Protein AF-A0A7Y6UF88-F1 (afdb_monomer_lite)

Sequence (311 aa):
MRPALVGALVLVAAVWACTTERVSDHFQCSDQSQCDSGRVCRDGYCVIGTGDTPDGRLADARECPSTCDSCDLPSNTCTITGDGGAVTCPTGWNCDINCPTQGSCESISCIAAQSCDVTCGAGACGDITCNGKPCDVECSGANACGDIDCTTGNCTAMCSGANACGDLSCTSGDCTQTCGGGTGACGDLSCTTGDCNRTCTGTSACPQPMTCGSGRCTESCTNQGACGPVSCGTGRCDVTCMGGLIGASACGAVTCTNSCRCDVACGGLNDPCPTTMMCKDPPSAVYCSDTGSAGGRCDSTVNNQCQQNCP

Foldseek 3Di:
DDDDDDDDDDDDPPPPPPPPPPPPCQFFDPAQVSEDPQFHHDPRGTHRPDDPPVPVPDPPPDDQPPLAPDADPVQQEGEHEFCQEAREDDAAHEYEYEQADARSHEEYHCQRYQEYEEEFAANREEEYEHEAHEYEYEFHEHCRYHEYHYAEEEYEYEFAYACRYAEYEYAEEEYEYEFYNYACRYEEYEYAYYEYAYEFDDANRAQYEYYYHAEEYHYHFEAFCRHHEYHHHAEAYHAEWEHYDQPGTSYEAYEAQRYQAHKYFAADQRHDDHPHYAAHDDPDGDPLDPPQGHGRISGCVVPVSRHDDRD

Radius of gyration: 33.64 Å; chains: 1; bounding box: 132×41×83 Å

pLDDT: mean 78.85, std 19.74, range [31.11, 98.0]

Secondary structure (DSSP, 8-state):
-------------------PPP--GGGB-SSGGGSPTTEEEETTEEEE--TT-TT---TT--PPPTT-SEEETTTTEEEEE--SEEEEPPTT-EEEEEE-STTSEEEEE-TT-SEEEEEE-TT-B--EE--SS-EEEEE-STT----EEEEES-EEEEE-STT----EEEEES-EEEEE-SSTT----EEEEES-EEEEEESTTSB-S-EEE-SS-EEEEEESTT-B--EE--SSEEEEEEE---TT--SS--EEETT-SEEEEEEESTT-PPPS-EEEPPSSS---S-S---TT-EE-TTT-GGG-----

Structure (mmCIF, N/CA/C/O backbone):
data_AF-A0A7Y6UF88-F1
#
_entry.id   AF-A0A7Y6UF88-F1
#
loop_
_atom_site.group_PDB
_atom_site.id
_atom_site.type_symbol
_atom_site.label_atom_id
_atom_site.label_alt_id
_atom_site.label_comp_id
_atom_site.label_asym_id
_atom_site.label_entity_id
_atom_site.label_seq_id
_atom_site.pdbx_PDB_ins_code
_atom_site.Cartn_x
_atom_site.Cartn_y
_atom_site.Cartn_z
_atom_site.occupancy
_atom_site.B_iso_or_equiv
_atom_site.auth_seq_id
_atom_site.auth_comp_id
_atom_site.auth_asym_id
_atom_site.auth_atom_id
_atom_site.pdbx_PDB_model_num
ATOM 1 N N . MET A 1 1 ? -105.958 -15.785 4.538 1.00 42.69 1 MET A N 1
ATOM 2 C CA . MET A 1 1 ? -104.814 -16.648 4.172 1.00 42.69 1 MET A CA 1
ATOM 3 C C . MET A 1 1 ? -103.639 -16.247 5.055 1.00 42.69 1 MET A C 1
ATOM 5 O O . MET A 1 1 ? -103.398 -15.056 5.192 1.00 42.69 1 MET A O 1
ATOM 9 N N . ARG A 1 2 ? -103.027 -17.217 5.753 1.00 34.38 2 ARG A N 1
ATOM 10 C CA . ARG A 1 2 ? -101.794 -17.061 6.558 1.00 34.38 2 ARG A CA 1
ATOM 11 C C . ARG A 1 2 ? -100.554 -16.957 5.604 1.00 34.38 2 ARG A C 1
ATOM 13 O O . ARG A 1 2 ? -100.778 -16.920 4.399 1.00 34.38 2 ARG A O 1
ATOM 20 N N . PRO A 1 3 ? -99.288 -16.930 6.075 1.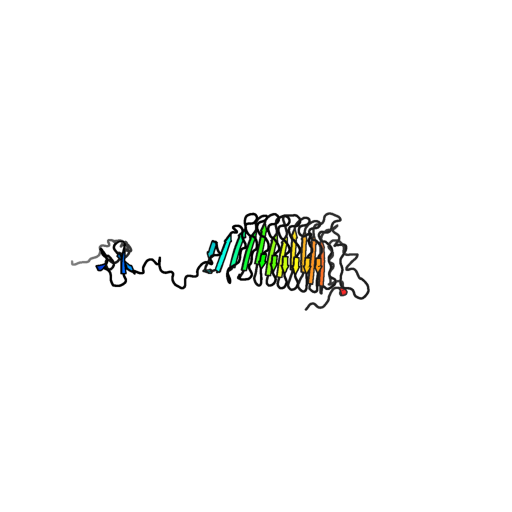00 59.28 3 PRO A N 1
ATOM 21 C CA . PRO A 1 3 ? -98.394 -15.760 6.092 1.00 59.28 3 PRO A CA 1
ATOM 22 C C . PRO A 1 3 ? -97.059 -15.997 5.326 1.00 59.28 3 PRO A C 1
ATOM 24 O O . PRO A 1 3 ? -96.818 -17.108 4.873 1.00 59.28 3 PRO A O 1
ATOM 27 N N . ALA A 1 4 ? -96.177 -14.989 5.220 1.00 40.94 4 ALA A N 1
ATOM 28 C CA . ALA A 1 4 ? -94.692 -15.092 5.244 1.00 40.94 4 ALA A CA 1
ATOM 29 C C . ALA A 1 4 ? -94.089 -13.684 4.977 1.00 40.94 4 ALA A C 1
ATOM 31 O O . ALA A 1 4 ? -94.506 -13.052 4.016 1.00 40.94 4 ALA A O 1
ATOM 32 N N . LEU A 1 5 ? -93.353 -13.009 5.875 1.00 46.16 5 LEU A N 1
ATOM 33 C CA . LEU A 1 5 ? -91.977 -13.190 6.399 1.00 46.16 5 LEU A CA 1
ATOM 34 C C . LEU A 1 5 ? -90.866 -12.681 5.447 1.00 46.16 5 LEU A C 1
ATOM 36 O O . LEU A 1 5 ? -90.897 -12.967 4.258 1.00 46.16 5 LEU A O 1
ATOM 40 N N . VAL A 1 6 ? -89.853 -12.037 6.058 1.00 45.47 6 VAL A N 1
ATOM 41 C CA . VAL A 1 6 ? -88.513 -11.633 5.551 1.00 45.47 6 VAL A CA 1
ATOM 42 C C . VAL A 1 6 ? -88.443 -10.225 4.921 1.00 45.47 6 VAL A C 1
ATOM 44 O O . VAL A 1 6 ? -89.209 -9.905 4.030 1.00 45.47 6 VAL A O 1
ATOM 47 N N . GLY A 1 7 ? -87.545 -9.311 5.302 1.00 42.69 7 GLY A N 1
ATOM 48 C CA . GLY A 1 7 ? -86.454 -9.336 6.276 1.00 42.69 7 GLY A CA 1
ATOM 49 C C . GLY A 1 7 ? -85.760 -7.965 6.289 1.00 42.69 7 GLY A C 1
ATOM 50 O O . GLY A 1 7 ? -85.562 -7.357 5.241 1.00 42.69 7 GLY A O 1
ATOM 51 N N . ALA A 1 8 ? -85.436 -7.467 7.482 1.00 51.19 8 ALA A N 1
ATOM 52 C CA . ALA A 1 8 ? -84.672 -6.242 7.688 1.00 51.19 8 ALA A CA 1
ATOM 53 C C . ALA A 1 8 ? -83.171 -6.563 7.679 1.00 51.19 8 ALA A C 1
ATOM 55 O O . ALA A 1 8 ? -82.729 -7.466 8.388 1.00 51.19 8 ALA A O 1
ATOM 56 N N . LEU A 1 9 ? -82.395 -5.808 6.903 1.00 45.31 9 LEU A N 1
ATOM 57 C CA . LEU A 1 9 ? -80.934 -5.849 6.889 1.00 45.31 9 LEU A CA 1
ATOM 58 C C . LEU A 1 9 ? -80.431 -4.418 7.098 1.00 45.31 9 LEU A C 1
ATOM 60 O O . LEU A 1 9 ? -80.344 -3.629 6.162 1.00 45.31 9 LEU A O 1
ATOM 64 N N . VAL A 1 10 ? -80.151 -4.075 8.356 1.00 53.22 10 VAL A N 1
ATOM 65 C CA . VAL A 1 10 ? -79.384 -2.881 8.725 1.00 53.22 10 VAL A CA 1
ATOM 66 C C . VAL A 1 10 ? -77.957 -3.351 8.981 1.00 53.22 10 VAL A C 1
ATOM 68 O O . VAL A 1 10 ? -77.682 -4.042 9.959 1.00 53.22 10 VAL A O 1
ATOM 71 N N . LEU A 1 11 ? -77.063 -3.014 8.054 1.00 46.31 11 LEU A N 1
ATOM 72 C CA . LEU A 1 11 ? -75.620 -3.200 8.166 1.00 46.31 11 LEU A CA 1
ATOM 73 C C . LEU A 1 11 ? -75.080 -2.243 9.239 1.00 46.31 11 LEU A C 1
ATOM 75 O O . LEU A 1 11 ? -74.871 -1.061 8.982 1.00 46.31 11 LEU A O 1
ATOM 79 N N . VAL A 1 12 ? -74.865 -2.756 10.451 1.00 54.22 12 VAL A N 1
ATOM 80 C CA . VAL A 1 12 ? -74.056 -2.086 11.475 1.00 54.22 12 VAL A CA 1
ATOM 81 C C . VAL A 1 12 ? -72.603 -2.471 11.217 1.00 54.22 12 VAL A C 1
ATOM 83 O O . VAL A 1 12 ? -72.198 -3.607 11.455 1.00 54.22 12 VAL A O 1
ATOM 86 N N . ALA A 1 13 ? -71.826 -1.531 10.683 1.00 52.41 13 ALA A N 1
ATOM 87 C CA . ALA A 1 13 ? -70.383 -1.668 10.560 1.00 52.41 13 ALA A CA 1
ATOM 88 C C . ALA A 1 13 ? -69.765 -1.694 11.968 1.00 52.41 13 ALA A C 1
ATOM 90 O O . ALA A 1 13 ? -69.720 -0.679 12.661 1.00 52.41 13 ALA A O 1
ATOM 91 N N . ALA A 1 14 ? -69.319 -2.874 12.397 1.00 50.56 14 ALA A N 1
ATOM 92 C CA . ALA A 1 14 ? -68.505 -3.042 13.589 1.00 50.56 14 ALA A CA 1
ATOM 93 C C . ALA A 1 14 ? -67.116 -2.449 13.321 1.00 50.56 14 ALA A C 1
ATOM 95 O O . ALA A 1 14 ? -66.264 -3.075 12.691 1.00 50.56 14 ALA A O 1
ATOM 96 N N . VAL A 1 15 ? -66.900 -1.219 13.783 1.00 52.25 15 VAL A N 1
ATOM 97 C CA . VAL A 1 15 ? -65.563 -0.644 13.903 1.00 52.25 15 VAL A CA 1
ATOM 98 C C . VAL A 1 15 ? -64.885 -1.389 15.050 1.00 52.25 15 VAL A C 1
ATOM 100 O O . VAL A 1 15 ? -65.178 -1.144 16.218 1.00 52.25 15 VAL A O 1
ATOM 103 N N . TRP A 1 16 ? -64.019 -2.346 14.719 1.00 48.06 16 TRP A N 1
ATOM 104 C CA . TRP A 1 16 ? -63.069 -2.916 15.669 1.00 48.06 16 TRP A CA 1
ATOM 105 C C . TRP A 1 16 ? -62.068 -1.821 16.038 1.00 48.06 16 TRP A C 1
ATOM 107 O O . TRP A 1 16 ? -61.009 -1.683 15.433 1.00 48.06 16 TRP A O 1
ATOM 117 N N . ALA A 1 17 ? -62.430 -0.999 17.019 1.00 47.66 17 ALA A N 1
ATOM 118 C CA . ALA A 1 17 ? -61.441 -0.290 17.801 1.00 47.66 17 ALA A CA 1
ATOM 119 C C . ALA A 1 17 ? -60.662 -1.363 18.569 1.00 47.66 17 ALA A C 1
ATOM 121 O O . ALA A 1 17 ? -61.212 -2.003 19.465 1.00 47.66 17 ALA A O 1
ATOM 122 N N . CYS A 1 18 ? -59.400 -1.589 18.203 1.00 52.81 18 CYS A N 1
ATOM 123 C CA . CYS A 1 18 ? -58.449 -2.218 19.107 1.00 52.81 18 CYS A CA 1
ATOM 124 C C . CYS A 1 18 ? -58.364 -1.315 20.339 1.00 52.81 18 CYS A C 1
ATOM 126 O O . CYS A 1 18 ? -57.633 -0.326 20.346 1.00 52.81 18 CYS A O 1
ATOM 128 N N . THR A 1 19 ? -59.171 -1.597 21.359 1.00 50.72 19 THR A N 1
ATOM 129 C CA . THR A 1 19 ? -58.967 -1.034 22.684 1.00 50.72 19 THR A CA 1
ATOM 130 C C . THR A 1 19 ? -57.623 -1.570 23.139 1.00 50.72 19 THR A C 1
ATOM 132 O O . THR A 1 19 ? -57.518 -2.744 23.489 1.00 50.72 19 THR A O 1
ATOM 135 N N . THR A 1 20 ? -56.583 -0.742 23.063 1.00 53.78 20 THR A N 1
ATOM 136 C CA . THR A 1 20 ? -55.346 -0.970 23.805 1.00 53.78 20 THR A CA 1
ATOM 137 C C . THR A 1 20 ? -55.761 -1.318 25.226 1.00 53.78 20 THR A C 1
ATOM 139 O O . THR A 1 20 ? -56.469 -0.526 25.858 1.00 53.78 20 THR A O 1
ATOM 142 N N . GLU A 1 21 ? -55.426 -2.528 25.672 1.00 47.72 21 GLU A N 1
ATOM 143 C CA . GLU A 1 21 ? -55.673 -2.970 27.036 1.00 47.72 21 GLU A CA 1
ATOM 144 C C . GLU A 1 21 ? -55.224 -1.851 27.974 1.00 47.72 21 GLU A C 1
ATOM 146 O O . GLU A 1 21 ? -54.084 -1.384 27.923 1.00 47.72 21 GLU A O 1
ATOM 151 N N . ARG A 1 22 ? -56.180 -1.342 28.759 1.00 52.97 22 ARG A N 1
ATOM 152 C CA . ARG A 1 22 ? -55.906 -0.399 29.837 1.00 52.97 22 ARG A CA 1
ATOM 153 C C . ARG A 1 22 ? -54.761 -0.978 30.657 1.00 52.97 22 ARG A C 1
ATOM 155 O O . ARG A 1 22 ? -54.830 -2.145 31.039 1.00 52.97 22 ARG A O 1
ATOM 162 N N . VAL A 1 23 ? -53.755 -0.146 30.927 1.00 55.81 23 VAL A N 1
ATOM 163 C CA . VAL A 1 23 ? -52.716 -0.404 31.929 1.00 55.81 23 VAL A CA 1
ATOM 164 C C . VAL A 1 23 ? -53.402 -1.041 33.131 1.00 55.81 23 VAL A C 1
ATOM 166 O O . VAL A 1 23 ? -54.300 -0.434 33.710 1.00 55.81 23 VAL A O 1
ATOM 169 N N . SER A 1 24 ? -53.084 -2.302 33.419 1.00 58.47 24 SER A N 1
ATOM 170 C CA . SER A 1 24 ? -53.800 -3.069 34.431 1.00 58.47 24 SER A CA 1
ATOM 171 C C . SER A 1 24 ? -53.725 -2.325 35.765 1.00 58.47 24 SER A C 1
ATOM 173 O O . SER A 1 24 ? -52.625 -2.128 36.288 1.00 58.47 24 SER A O 1
ATOM 175 N N . ASP A 1 25 ? -54.878 -1.953 36.329 1.00 70.69 25 ASP A N 1
ATOM 176 C CA . ASP A 1 25 ? -54.983 -1.244 37.619 1.00 70.69 25 ASP A CA 1
ATOM 177 C C . ASP A 1 25 ? -54.304 -2.018 38.770 1.00 70.69 25 ASP A C 1
ATOM 179 O O . ASP A 1 25 ? -53.997 -1.462 39.819 1.00 70.69 25 ASP A O 1
ATOM 183 N N . HIS A 1 26 ? -54.001 -3.298 38.540 1.00 73.88 26 HIS A N 1
ATOM 184 C CA . HIS A 1 26 ? -53.257 -4.192 39.421 1.00 73.88 26 HIS A CA 1
ATOM 185 C C . HIS A 1 26 ? -51.876 -3.696 39.862 1.00 73.88 26 HIS A C 1
ATOM 187 O O . HIS A 1 26 ? -51.360 -4.206 40.853 1.00 73.88 26 HIS A O 1
ATOM 193 N N . PHE A 1 27 ? -51.274 -2.745 39.147 1.00 81.62 27 PHE A N 1
ATOM 194 C CA . PHE A 1 27 ? -49.965 -2.193 39.504 1.00 81.62 27 PHE A CA 1
ATOM 195 C C . PHE A 1 27 ? -50.015 -0.727 39.918 1.00 81.62 27 PHE A C 1
ATOM 197 O O . PHE A 1 27 ? -48.952 -0.142 40.085 1.00 81.62 27 PHE A O 1
ATOM 204 N N . GLN A 1 28 ? -51.193 -0.118 40.070 1.00 89.62 28 GLN A N 1
ATOM 205 C CA . GLN A 1 28 ? -51.275 1.255 40.565 1.00 89.62 28 GLN A CA 1
ATOM 206 C C . GLN A 1 28 ? -50.948 1.318 42.059 1.00 89.62 28 GLN A C 1
ATOM 208 O O . GLN A 1 28 ? -51.341 0.447 42.833 1.00 89.62 28 GLN A O 1
ATOM 213 N N . CYS A 1 29 ? -50.249 2.373 42.463 1.00 90.38 29 CYS A N 1
ATOM 214 C CA . CYS A 1 29 ? -49.940 2.649 43.857 1.00 90.38 29 CYS A CA 1
ATOM 215 C C . CYS A 1 29 ? -50.019 4.145 44.158 1.00 90.38 29 CYS A C 1
ATOM 217 O O . CYS A 1 29 ? -49.594 4.992 43.379 1.00 90.38 29 CYS A O 1
ATOM 219 N N . SER A 1 30 ? -50.547 4.459 45.328 1.00 92.44 30 SER A N 1
ATOM 220 C CA . SER A 1 30 ? -50.539 5.776 45.959 1.00 92.44 30 SER A CA 1
ATOM 221 C C . SER A 1 30 ? -49.357 5.920 46.918 1.00 92.44 30 SER A C 1
ATOM 223 O O . SER A 1 30 ? -48.894 7.031 47.166 1.00 92.44 30 SER A O 1
ATOM 225 N N . ASP A 1 31 ? -48.883 4.802 47.479 1.00 89.75 31 ASP A N 1
ATOM 226 C CA . ASP A 1 31 ? -47.726 4.742 48.368 1.00 89.75 31 ASP A CA 1
ATOM 227 C C . ASP A 1 31 ? -47.027 3.367 48.315 1.00 89.75 31 ASP A C 1
ATOM 229 O O . ASP A 1 31 ? -47.540 2.393 47.761 1.00 89.75 31 ASP A O 1
ATOM 233 N N . GLN A 1 32 ? -45.832 3.293 48.907 1.00 89.00 32 GLN A N 1
ATOM 234 C CA . GLN A 1 32 ? -44.947 2.127 48.878 1.00 89.00 32 GLN A CA 1
ATOM 235 C C . GLN A 1 32 ? -45.537 0.846 49.498 1.00 89.00 32 GLN A C 1
ATOM 237 O O . GLN A 1 32 ? -45.143 -0.254 49.118 1.00 89.00 32 GLN A O 1
ATOM 242 N N . SER A 1 33 ? -46.459 0.961 50.452 1.00 90.00 33 SER A N 1
ATOM 243 C CA . SER A 1 33 ? -47.073 -0.186 51.133 1.00 90.00 33 SER A CA 1
ATOM 244 C C . SER A 1 33 ? -48.038 -0.973 50.246 1.00 90.00 33 SER A C 1
ATOM 246 O O . SER A 1 33 ? -48.377 -2.109 50.570 1.00 90.00 33 SER A O 1
ATOM 248 N N . GLN A 1 34 ? -48.456 -0.387 49.121 1.00 89.69 34 GLN A N 1
ATOM 249 C CA . GLN A 1 34 ? -49.349 -1.015 48.147 1.00 89.69 34 GLN A CA 1
ATOM 250 C C . GLN A 1 34 ? -48.606 -1.877 47.118 1.00 89.69 34 GLN A C 1
ATOM 252 O O . GLN A 1 34 ? -49.243 -2.547 46.309 1.00 89.69 34 GLN A O 1
ATOM 257 N N . CYS A 1 35 ? -47.272 -1.871 47.148 1.00 87.44 35 CYS A N 1
ATOM 258 C CA . CYS A 1 35 ? -46.445 -2.664 46.253 1.00 87.44 35 CYS A CA 1
ATOM 259 C C . CYS A 1 35 ? -45.996 -3.974 46.901 1.00 87.44 35 CYS A C 1
ATOM 261 O O . CYS A 1 35 ? -45.561 -3.995 48.054 1.00 87.44 35 CYS A O 1
ATOM 263 N N . ASP A 1 36 ? -46.039 -5.060 46.126 1.00 86.81 36 ASP A N 1
ATOM 264 C CA . ASP A 1 36 ? -45.473 -6.347 46.528 1.00 86.81 36 ASP A CA 1
ATOM 265 C C . ASP A 1 36 ? -43.977 -6.232 46.859 1.00 86.81 36 ASP A C 1
ATOM 267 O O . ASP A 1 36 ? -43.258 -5.354 46.368 1.00 86.81 36 ASP A O 1
ATOM 271 N N . SER A 1 37 ? -43.486 -7.161 47.682 1.00 82.88 37 SER A N 1
ATOM 272 C CA . SER A 1 37 ? -42.074 -7.216 48.070 1.00 82.88 37 SER A CA 1
ATOM 273 C C . SER A 1 37 ? -41.154 -7.229 46.838 1.00 82.88 37 SER A C 1
ATOM 275 O O . SER A 1 37 ? -41.339 -8.033 45.926 1.00 82.88 37 SER A O 1
ATOM 277 N N . GLY A 1 38 ? -40.169 -6.323 46.806 1.00 80.75 38 GLY A N 1
ATOM 278 C CA . GLY A 1 38 ? -39.256 -6.144 45.668 1.00 80.75 38 GLY A CA 1
ATOM 279 C C . GLY A 1 38 ? -39.715 -5.124 44.619 1.00 80.75 38 GLY A C 1
ATOM 280 O O . GLY A 1 38 ? -39.038 -4.952 43.606 1.00 80.75 38 GLY A O 1
ATOM 281 N N . ARG A 1 39 ? -40.834 -4.423 44.839 1.00 86.31 39 ARG A N 1
ATOM 282 C CA . ARG A 1 39 ? -41.300 -3.316 43.990 1.00 86.31 39 ARG A CA 1
ATOM 283 C C . ARG A 1 39 ? -41.288 -1.988 44.739 1.00 86.31 39 ARG A C 1
ATOM 285 O O . ARG A 1 39 ? -41.434 -1.966 45.956 1.00 86.31 39 ARG A O 1
ATOM 292 N N . VAL A 1 40 ? -41.119 -0.885 44.017 1.00 88.69 40 VAL A N 1
ATOM 293 C CA . VAL A 1 40 ? -41.150 0.488 44.532 1.00 88.69 40 VAL A CA 1
ATOM 294 C C . VAL A 1 40 ? -42.254 1.268 43.832 1.00 88.69 40 VAL A C 1
ATOM 296 O O . VAL A 1 40 ? -42.444 1.128 42.625 1.00 88.69 40 VAL A O 1
ATOM 299 N N . CYS A 1 41 ? -42.989 2.081 44.586 1.00 89.25 41 CYS A N 1
ATOM 300 C CA . CYS A 1 41 ? -44.014 2.943 44.015 1.00 89.25 41 CYS A CA 1
ATOM 301 C C . CYS A 1 41 ? -43.364 4.154 43.330 1.00 89.25 41 CYS A C 1
ATOM 303 O O . CYS A 1 41 ? -42.781 5.005 44.005 1.00 89.25 41 CYS A O 1
ATOM 305 N N . ARG A 1 42 ? -43.454 4.238 41.997 1.00 87.19 42 ARG A N 1
ATOM 306 C CA . ARG A 1 42 ? -42.909 5.340 41.189 1.00 87.19 42 ARG A CA 1
ATOM 307 C C . ARG A 1 42 ? -43.960 5.818 40.193 1.00 87.19 42 ARG A C 1
ATOM 309 O O . ARG A 1 42 ? -44.536 5.015 39.468 1.00 87.19 42 ARG A O 1
ATOM 316 N N . ASP A 1 43 ? -44.238 7.120 40.204 1.00 88.06 43 ASP A N 1
ATOM 317 C CA . ASP A 1 43 ? -45.202 7.782 39.311 1.00 88.06 43 ASP A CA 1
ATOM 318 C C . ASP A 1 43 ? -46.595 7.130 39.273 1.00 88.06 43 ASP A C 1
ATOM 320 O O . ASP A 1 43 ? -47.261 7.078 38.240 1.00 88.06 43 ASP A O 1
ATOM 324 N N . GLY A 1 44 ? -47.048 6.635 40.427 1.00 89.31 44 GLY A N 1
ATOM 325 C CA . GLY A 1 44 ? -48.363 6.019 40.568 1.00 89.31 44 GLY A CA 1
ATOM 326 C C . GLY A 1 44 ? -48.409 4.525 40.241 1.00 89.31 44 GLY A C 1
ATOM 327 O O . GLY A 1 44 ? -49.505 3.970 40.204 1.00 89.31 44 GLY A O 1
ATOM 328 N N . TYR A 1 45 ? -47.260 3.872 40.004 1.00 88.75 45 TYR A N 1
ATOM 329 C CA . TYR A 1 45 ? -47.188 2.445 39.677 1.00 88.75 45 TYR A CA 1
ATOM 330 C C . TYR A 1 45 ? -46.060 1.693 40.408 1.00 88.75 45 TYR A C 1
ATOM 332 O O . TYR A 1 45 ? -44.972 2.217 40.641 1.00 88.75 45 TYR A O 1
ATOM 340 N N . CYS A 1 46 ? -46.305 0.427 40.752 1.00 87.00 46 CYS A N 1
ATOM 341 C CA . CYS A 1 46 ? -45.344 -0.469 41.393 1.00 87.00 46 CYS A CA 1
ATOM 342 C C . CYS A 1 46 ? -44.347 -1.050 40.381 1.00 87.00 46 CYS A C 1
ATOM 344 O O . CYS A 1 46 ? -44.575 -2.112 39.785 1.00 87.00 46 CYS A O 1
ATOM 346 N N . VAL A 1 47 ? -43.206 -0.386 40.222 1.00 87.75 47 VAL A N 1
ATOM 347 C CA . VAL A 1 47 ? -42.092 -0.835 39.372 1.00 87.75 47 VAL A CA 1
ATOM 348 C C . VAL A 1 47 ? -41.139 -1.735 40.157 1.00 87.75 47 VAL A C 1
ATOM 350 O O . VAL A 1 47 ? -41.118 -1.692 41.380 1.00 87.75 47 VAL A O 1
ATOM 353 N N . ILE A 1 48 ? -40.362 -2.593 39.493 1.00 85.31 48 ILE A N 1
ATOM 354 C CA . ILE A 1 48 ? -39.395 -3.458 40.189 1.00 85.31 48 ILE A CA 1
ATOM 355 C C . ILE A 1 48 ? -38.303 -2.574 40.804 1.00 85.31 48 ILE A C 1
ATOM 357 O O . ILE A 1 48 ? -37.659 -1.786 40.118 1.00 85.31 48 ILE A O 1
ATOM 361 N N . GLY A 1 49 ? -38.144 -2.679 42.122 1.00 67.19 49 GLY A N 1
ATOM 362 C CA . GLY A 1 49 ? -37.245 -1.869 42.929 1.00 67.19 49 GLY A CA 1
ATOM 363 C C . GLY A 1 49 ? -35.835 -2.429 42.923 1.00 67.19 49 GLY A C 1
ATOM 364 O O . GLY A 1 49 ? -35.359 -2.913 43.944 1.00 67.19 49 GLY A O 1
ATOM 365 N N . THR A 1 50 ? -35.163 -2.381 41.781 1.00 54.53 50 THR A N 1
ATOM 366 C CA . THR A 1 50 ? -33.706 -2.496 41.745 1.00 54.53 50 THR A CA 1
ATOM 367 C C . THR A 1 50 ? -33.159 -1.086 41.884 1.00 54.53 50 THR A C 1
ATOM 369 O O . THR A 1 50 ? -33.386 -0.258 41.006 1.00 54.53 50 THR A O 1
ATOM 372 N N . GLY A 1 51 ? -32.521 -0.784 43.020 1.00 54.81 51 GLY A N 1
ATOM 373 C CA . GLY A 1 51 ? -31.908 0.523 43.259 1.00 54.81 51 GLY A CA 1
ATOM 374 C C . GLY A 1 51 ? -31.100 0.968 42.044 1.00 54.81 51 GLY A C 1
ATOM 375 O O . GLY A 1 51 ? -30.354 0.153 41.512 1.00 54.81 51 GLY A O 1
ATOM 376 N N . ASP A 1 52 ? -31.340 2.207 41.606 1.00 47.53 52 ASP A N 1
ATOM 377 C CA . ASP A 1 52 ? -30.675 2.986 40.550 1.00 47.53 52 ASP A CA 1
ATOM 378 C C . ASP A 1 52 ? -29.553 2.276 39.772 1.00 47.53 52 ASP A C 1
ATOM 380 O O . ASP A 1 52 ? -28.405 2.712 39.726 1.00 47.53 52 ASP A O 1
ATOM 384 N N . THR A 1 53 ? -29.899 1.187 39.100 1.00 50.94 53 THR A N 1
ATOM 385 C CA . THR A 1 53 ? -29.191 0.716 37.923 1.00 50.94 53 THR A CA 1
ATOM 386 C C . THR A 1 53 ? -30.180 0.990 36.805 1.00 50.94 53 THR A C 1
ATOM 388 O O . THR A 1 53 ? -31.209 0.315 36.747 1.00 50.94 53 THR A O 1
ATOM 391 N N . PRO A 1 54 ? -29.959 2.056 36.009 1.00 55.69 54 PRO A N 1
ATOM 392 C CA . PRO A 1 54 ? -30.745 2.312 34.808 1.00 55.69 54 PRO A CA 1
ATOM 393 C C . PRO A 1 54 ? -30.829 0.995 34.050 1.00 55.69 54 PRO A C 1
ATOM 395 O O . PRO A 1 54 ? -29.769 0.433 33.784 1.00 55.69 54 PRO A O 1
ATOM 398 N N . ASP A 1 55 ? -32.048 0.484 33.850 1.00 52.91 55 ASP A N 1
ATOM 399 C CA . ASP A 1 55 ? -32.377 -0.755 33.141 1.00 52.91 55 ASP A CA 1
ATOM 400 C C . ASP A 1 55 ? -31.189 -1.701 33.032 1.00 52.91 55 ASP A C 1
ATOM 402 O O . ASP A 1 55 ? -30.498 -1.692 32.014 1.00 52.91 55 ASP A O 1
ATOM 406 N N . GLY A 1 56 ? -30.918 -2.429 34.127 1.00 48.56 56 GLY A N 1
ATOM 407 C CA . GLY A 1 56 ? -29.804 -3.361 34.263 1.00 48.56 56 GLY A CA 1
ATOM 408 C C . GLY A 1 56 ? -29.529 -4.051 32.939 1.00 48.56 56 GLY A C 1
ATOM 409 O O . GLY A 1 56 ? -30.256 -4.958 32.533 1.00 48.56 56 GLY A O 1
ATOM 410 N N . ARG A 1 57 ? -28.510 -3.520 32.261 1.00 47.97 57 ARG A N 1
ATOM 411 C CA . ARG A 1 57 ? -28.035 -3.928 30.953 1.00 47.97 57 ARG A CA 1
ATOM 412 C C . ARG A 1 57 ? -28.027 -5.447 30.935 1.00 47.97 57 ARG A C 1
ATOM 414 O O . ARG A 1 57 ? -27.374 -6.052 31.788 1.00 47.97 57 ARG A O 1
ATOM 421 N N . LEU A 1 58 ? -28.796 -6.062 30.035 1.00 52.09 58 LEU A N 1
ATOM 422 C CA . LEU A 1 58 ? -28.747 -7.512 29.888 1.00 52.09 58 LEU A CA 1
ATOM 423 C C . LEU A 1 58 ? -27.268 -7.904 29.754 1.00 52.09 58 LEU A C 1
ATOM 425 O O . LEU A 1 58 ? -26.519 -7.264 29.013 1.00 52.09 58 LEU A O 1
ATOM 429 N N . ALA A 1 59 ? -26.832 -8.907 30.515 1.00 52.00 59 ALA A N 1
ATOM 430 C CA . ALA A 1 59 ? -25.427 -9.321 30.592 1.00 52.00 59 ALA A CA 1
ATOM 431 C C . ALA A 1 59 ? -24.857 -9.842 29.250 1.00 52.00 59 ALA A C 1
ATOM 433 O O . ALA A 1 59 ? -23.703 -10.258 29.188 1.00 52.00 59 ALA A O 1
ATOM 434 N N . ASP A 1 60 ? -25.661 -9.829 28.185 1.00 54.50 60 ASP A N 1
ATOM 435 C CA . ASP A 1 60 ? -25.337 -10.197 26.810 1.00 54.50 60 ASP A CA 1
ATOM 436 C C . ASP A 1 60 ? -25.299 -9.002 25.834 1.00 54.50 60 ASP A C 1
ATOM 438 O O . ASP A 1 60 ? -24.939 -9.185 24.668 1.00 54.50 60 ASP A O 1
ATOM 442 N N . ALA A 1 61 ? -25.617 -7.777 26.272 1.00 60.41 61 ALA A N 1
ATOM 443 C CA . ALA A 1 61 ? -25.557 -6.594 25.420 1.00 60.41 61 ALA A CA 1
ATOM 444 C C . ALA A 1 61 ? -24.094 -6.194 25.191 1.00 60.41 61 ALA A C 1
ATOM 446 O O . ALA A 1 61 ? -23.538 -5.396 25.953 1.00 60.41 61 ALA A O 1
ATOM 447 N N . ARG A 1 62 ? -23.480 -6.770 24.142 1.00 73.94 62 ARG A N 1
ATOM 448 C CA . ARG A 1 62 ? -22.136 -6.416 23.655 1.00 73.94 62 ARG A CA 1
ATOM 449 C C . ARG A 1 62 ? -21.950 -4.899 23.702 1.00 73.94 62 ARG A C 1
ATOM 451 O O . ARG A 1 62 ? -22.755 -4.137 23.174 1.00 73.94 62 ARG A O 1
ATOM 458 N N . GLU A 1 63 ? -20.891 -4.481 24.377 1.00 87.19 63 GLU A N 1
ATOM 459 C CA . GLU A 1 63 ? -20.486 -3.085 24.474 1.00 87.19 63 GLU A CA 1
ATOM 460 C C . GLU A 1 63 ? -19.694 -2.676 23.239 1.00 87.19 63 GLU A C 1
ATOM 462 O O . GLU A 1 63 ? -18.828 -3.429 22.789 1.00 87.19 63 GLU A O 1
ATOM 467 N N . CYS A 1 64 ? -19.969 -1.476 22.717 1.00 91.31 64 CYS A N 1
ATOM 468 C CA . CYS A 1 64 ? -19.035 -0.833 21.804 1.00 91.31 64 CYS A CA 1
ATOM 469 C C . CYS A 1 64 ? -17.705 -0.635 22.541 1.00 91.31 64 CYS A C 1
ATOM 471 O O . CYS A 1 64 ? -17.715 -0.112 23.661 1.00 91.31 64 CYS A O 1
ATOM 473 N N . PRO A 1 65 ? -16.570 -1.037 21.949 1.00 93.38 65 PRO A N 1
ATOM 474 C CA . PRO A 1 65 ? -15.263 -0.724 22.498 1.00 93.38 65 PRO A CA 1
ATOM 475 C C . PRO A 1 65 ? -15.124 0.788 22.686 1.00 93.38 65 PRO A C 1
ATOM 477 O O . PRO A 1 65 ? -15.556 1.559 21.835 1.00 93.38 65 PRO A O 1
ATOM 480 N N . SER A 1 66 ? -14.482 1.213 23.774 1.00 90.94 66 SER A N 1
ATOM 481 C CA . SER A 1 66 ? -14.314 2.637 24.102 1.00 90.94 66 SER A CA 1
ATOM 482 C C . SER A 1 66 ? -13.481 3.418 23.086 1.00 90.94 66 SER A C 1
ATOM 484 O O . SER A 1 66 ? -13.490 4.640 23.110 1.00 90.94 66 SER A O 1
ATOM 486 N N . THR A 1 67 ? -12.722 2.716 22.246 1.00 91.38 67 THR A N 1
ATOM 487 C CA . THR A 1 67 ? -11.922 3.313 21.172 1.00 91.38 67 THR A CA 1
ATOM 488 C C . THR A 1 67 ? -12.766 3.691 19.954 1.00 91.38 67 THR A C 1
ATOM 490 O O . THR A 1 67 ? -12.309 4.472 19.133 1.00 91.38 67 THR A O 1
ATOM 493 N N . CYS A 1 68 ? -13.974 3.138 19.815 1.00 93.94 68 CYS A N 1
ATOM 494 C CA . CYS A 1 68 ? -14.876 3.459 18.714 1.00 93.94 68 CYS A CA 1
ATOM 495 C C . CYS A 1 68 ? -15.723 4.684 19.073 1.00 93.94 68 CYS A C 1
ATOM 497 O O . CYS A 1 68 ? -16.341 4.705 20.139 1.00 93.94 68 CYS A O 1
ATOM 499 N N . ASP A 1 69 ? -15.853 5.641 18.156 1.00 94.88 69 ASP A N 1
ATOM 500 C CA . ASP A 1 69 ? -16.832 6.731 18.284 1.00 94.88 69 ASP A CA 1
ATOM 501 C C . ASP A 1 69 ? -18.260 6.204 18.151 1.00 94.88 69 ASP A C 1
ATOM 503 O O . ASP A 1 69 ? -19.203 6.677 18.788 1.00 94.88 69 ASP A O 1
ATOM 507 N N . SER A 1 70 ? -18.422 5.201 17.289 1.00 95.06 70 SER A N 1
ATOM 508 C CA . SER A 1 70 ? -19.666 4.469 17.100 1.00 95.06 70 SER A CA 1
ATOM 509 C C . SER A 1 70 ? -19.370 3.039 16.665 1.00 95.06 70 SER A C 1
ATOM 511 O O . SER A 1 70 ? -18.292 2.745 16.146 1.00 95.06 70 SER A O 1
ATOM 513 N N . CYS A 1 71 ? -20.305 2.124 16.913 1.00 95.00 71 CYS A N 1
ATOM 514 C CA . CYS A 1 71 ? -20.130 0.740 16.508 1.00 95.00 71 CYS A CA 1
ATOM 515 C C . CYS A 1 71 ? -21.438 0.092 16.044 1.00 95.00 71 CYS A C 1
ATOM 517 O O . CYS A 1 71 ? -22.518 0.407 16.548 1.00 95.00 71 CYS A O 1
ATOM 519 N N . ASP A 1 72 ? -21.315 -0.849 15.110 1.00 95.44 72 ASP A N 1
ATOM 520 C CA . ASP A 1 72 ? -22.388 -1.732 14.654 1.00 95.44 72 ASP A CA 1
ATOM 521 C C . ASP A 1 72 ? -22.120 -3.151 15.180 1.00 95.44 72 ASP A C 1
ATOM 523 O O . ASP A 1 72 ? -21.197 -3.847 14.751 1.00 95.44 72 ASP A O 1
ATOM 527 N N . LEU A 1 73 ? -22.906 -3.569 16.177 1.00 92.25 73 LEU A N 1
ATOM 528 C CA . LEU A 1 73 ? -22.745 -4.858 16.859 1.00 92.25 73 LEU A CA 1
ATOM 529 C C . LEU A 1 73 ? -23.005 -6.067 15.937 1.00 92.25 73 LEU A C 1
ATOM 531 O O . LEU A 1 73 ? -22.218 -7.014 15.995 1.00 92.25 73 LEU A O 1
ATOM 535 N N . PRO A 1 74 ? -24.068 -6.082 15.104 1.00 91.94 74 PRO A N 1
ATOM 536 C CA . PRO A 1 74 ? -24.278 -7.112 14.089 1.00 91.94 74 PRO A CA 1
ATOM 537 C C . PRO A 1 74 ? -23.072 -7.401 13.189 1.00 91.94 74 PRO A C 1
ATOM 539 O O . PRO A 1 74 ? -22.772 -8.570 12.942 1.00 91.94 74 PRO A O 1
ATOM 542 N N . SER A 1 75 ? -22.390 -6.364 12.696 1.00 92.31 75 SER A N 1
ATOM 543 C CA . SER A 1 75 ? -21.261 -6.500 11.766 1.00 92.31 75 SER A CA 1
ATOM 544 C C . SER A 1 75 ? -19.894 -6.510 12.454 1.00 92.31 75 SER A C 1
ATOM 546 O O . SER A 1 75 ? -18.887 -6.782 11.802 1.00 92.31 75 SER A O 1
ATOM 548 N N . ASN A 1 76 ? -19.847 -6.231 13.760 1.00 94.88 76 ASN A N 1
ATOM 549 C CA . ASN A 1 76 ? -18.626 -5.906 14.498 1.00 94.88 76 ASN A CA 1
ATOM 550 C C . ASN A 1 76 ? -17.824 -4.785 13.827 1.00 94.88 76 ASN A C 1
ATOM 552 O O . ASN A 1 76 ? -16.597 -4.865 13.762 1.00 94.88 76 ASN A O 1
ATOM 556 N N . THR A 1 77 ? -18.503 -3.753 13.323 1.00 96.94 77 THR A N 1
ATOM 557 C CA . THR A 1 77 ? -17.839 -2.577 12.749 1.00 96.94 77 THR A CA 1
ATOM 558 C C . THR A 1 77 ? -17.600 -1.527 13.828 1.00 96.94 77 THR A C 1
ATOM 560 O O . THR A 1 77 ? -18.506 -1.199 14.592 1.00 96.94 77 THR A O 1
ATOM 563 N N . CYS A 1 78 ? -16.375 -1.022 13.905 1.00 96.75 78 CYS A N 1
ATOM 564 C CA . CYS A 1 78 ? -15.932 0.028 14.812 1.00 96.75 78 CYS A CA 1
ATOM 565 C C . CYS A 1 78 ? -15.534 1.241 13.975 1.00 96.75 78 CYS A C 1
ATOM 567 O O . CYS A 1 78 ? -14.550 1.170 13.243 1.00 96.75 78 CYS A O 1
ATOM 569 N N . THR A 1 79 ? -16.282 2.335 14.081 1.00 97.56 79 THR A N 1
ATOM 570 C CA . THR A 1 79 ? -15.945 3.581 13.389 1.00 97.56 79 THR A CA 1
ATOM 571 C C . THR A 1 79 ? -15.139 4.477 14.320 1.00 97.56 79 THR A C 1
ATOM 573 O O . THR A 1 79 ? -15.550 4.712 15.461 1.00 97.56 79 THR A O 1
ATOM 576 N N . ILE A 1 80 ? -14.003 4.972 13.833 1.00 96.56 80 ILE A N 1
ATOM 577 C CA . ILE A 1 80 ? -13.067 5.827 14.565 1.00 96.56 80 ILE A CA 1
ATOM 578 C C . ILE A 1 80 ? -12.768 7.060 13.713 1.00 96.56 80 ILE A C 1
ATOM 580 O O . ILE A 1 80 ? -12.351 6.945 12.565 1.00 96.56 80 ILE A O 1
ATOM 584 N N . THR A 1 81 ? -12.934 8.244 14.282 1.00 96.25 81 THR A N 1
ATOM 585 C CA . THR A 1 81 ? -12.560 9.520 13.679 1.00 96.25 81 THR A CA 1
ATOM 586 C C . THR A 1 81 ? -11.359 10.075 14.427 1.00 96.25 81 THR A C 1
ATOM 588 O O . THR A 1 81 ? -11.421 10.283 15.635 1.00 96.25 81 THR A O 1
ATOM 591 N N . GLY A 1 82 ? -10.257 10.318 13.720 1.00 89.75 82 GLY A N 1
ATOM 592 C CA . GLY A 1 82 ? -9.020 10.789 14.340 1.00 89.75 82 GLY A CA 1
ATOM 593 C C . GLY A 1 82 ? -9.171 12.145 15.037 1.00 89.75 82 GLY A C 1
ATOM 594 O O . GLY A 1 82 ? -9.669 13.102 14.439 1.00 89.75 82 GLY A O 1
ATOM 595 N N . ASP A 1 83 ? -8.688 12.242 16.277 1.00 88.44 83 ASP A N 1
ATOM 596 C CA . ASP A 1 83 ? -8.713 13.447 17.115 1.00 88.44 83 ASP A CA 1
ATOM 597 C C . ASP A 1 83 ? -7.316 13.938 17.548 1.00 88.44 83 ASP A C 1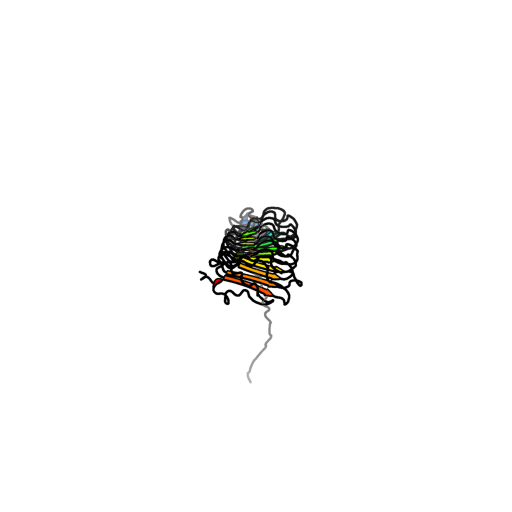
ATOM 599 O O . ASP A 1 83 ? -7.208 14.877 18.341 1.00 88.44 83 ASP A O 1
ATOM 603 N N . GLY A 1 84 ? -6.246 13.371 16.978 1.00 83.88 84 GLY A N 1
ATOM 604 C CA . GLY A 1 84 ? -4.867 13.818 17.197 1.00 83.88 84 GLY A CA 1
ATOM 605 C C . GLY A 1 84 ? -3.960 12.852 17.957 1.00 83.88 84 GLY A C 1
ATOM 606 O O . GLY A 1 84 ? -3.042 13.306 18.636 1.00 83.88 84 GLY A O 1
ATOM 607 N N . GLY A 1 85 ? -4.203 11.541 17.876 1.00 91.19 85 GLY A N 1
ATOM 608 C CA . GLY A 1 85 ? -3.408 10.537 18.585 1.00 91.19 85 GLY A CA 1
ATOM 609 C C . GLY A 1 85 ? -3.234 9.227 17.823 1.00 91.19 85 GLY A C 1
ATOM 610 O O . GLY A 1 85 ? -3.664 9.076 16.677 1.00 91.19 85 GLY A O 1
ATOM 611 N N . ALA A 1 86 ? -2.576 8.266 18.471 1.00 94.62 86 ALA A N 1
ATOM 612 C CA . ALA A 1 86 ? -2.442 6.914 17.949 1.00 94.62 86 ALA A CA 1
ATOM 613 C C . ALA A 1 86 ? -3.778 6.157 18.025 1.00 94.62 86 ALA A C 1
ATOM 615 O O . ALA A 1 86 ? -4.410 6.082 19.080 1.00 94.62 86 ALA A O 1
ATOM 616 N N . VAL A 1 87 ? -4.176 5.544 16.914 1.00 95.44 87 VAL A N 1
ATOM 617 C CA . VAL A 1 87 ? -5.398 4.751 16.783 1.00 95.44 87 VAL A CA 1
ATOM 618 C C . VAL A 1 87 ? -5.043 3.271 16.857 1.00 95.44 87 VAL A C 1
ATOM 620 O O . VAL A 1 87 ? -4.162 2.787 16.152 1.00 95.44 87 VAL A O 1
ATOM 623 N N . THR A 1 88 ? -5.723 2.517 17.721 1.00 96.12 88 THR A N 1
ATOM 624 C CA . THR A 1 88 ? -5.556 1.058 17.809 1.00 96.12 88 THR A CA 1
ATOM 625 C C . THR A 1 88 ? -6.901 0.369 17.707 1.00 96.12 88 THR A C 1
ATOM 627 O O . THR A 1 88 ? -7.787 0.578 18.533 1.00 96.12 88 THR A O 1
ATOM 630 N N . CYS A 1 89 ? -7.026 -0.499 16.713 1.00 95.56 89 CYS A N 1
ATOM 631 C CA . CYS A 1 89 ? -8.238 -1.253 16.476 1.00 95.56 89 CYS A CA 1
ATOM 632 C C . CYS A 1 89 ? -8.537 -2.271 17.578 1.00 95.56 89 CYS A C 1
ATOM 634 O O . CYS A 1 89 ? -7.649 -3.041 17.965 1.00 95.56 89 CYS A O 1
ATOM 636 N N . PRO A 1 90 ? -9.792 -2.343 18.052 1.00 94.88 90 PRO A N 1
ATOM 637 C CA . PRO A 1 90 ? -10.201 -3.371 18.993 1.00 94.88 90 PRO A CA 1
ATOM 638 C C . PRO A 1 90 ? -10.087 -4.775 18.393 1.00 94.88 90 PRO A C 1
ATOM 640 O O . PRO A 1 90 ? -10.375 -5.010 17.217 1.00 94.88 90 PRO A O 1
ATOM 643 N N . THR A 1 91 ? -9.725 -5.743 19.235 1.00 94.38 91 THR A N 1
ATOM 644 C CA . THR A 1 91 ? -9.547 -7.126 18.794 1.00 94.38 91 THR A CA 1
ATOM 645 C C . THR A 1 91 ? -10.835 -7.713 18.233 1.00 94.38 91 THR A C 1
ATOM 647 O O . THR A 1 91 ? -11.844 -7.786 18.936 1.00 94.38 91 THR A O 1
ATOM 650 N N . GLY A 1 92 ? -10.786 -8.221 17.004 1.00 93.25 92 GLY A N 1
ATOM 651 C CA . GLY A 1 92 ? -11.919 -8.915 16.400 1.00 93.25 92 GLY A CA 1
ATOM 652 C C . GLY A 1 92 ? -12.960 -8.004 15.736 1.00 93.25 92 GLY A C 1
ATOM 653 O O . GLY A 1 92 ? -14.041 -8.498 15.426 1.00 93.25 92 GLY A O 1
ATOM 654 N N . TRP A 1 93 ? -12.655 -6.720 15.535 1.00 95.50 93 TRP A N 1
ATOM 655 C CA . TRP A 1 93 ? -13.551 -5.746 14.901 1.00 95.50 93 TRP A CA 1
ATOM 656 C C . TRP A 1 93 ? -13.090 -5.378 13.493 1.00 95.50 93 TRP A C 1
ATOM 658 O O . TRP A 1 93 ? -11.893 -5.370 13.216 1.00 95.50 93 TRP A O 1
ATOM 668 N N . ASN A 1 94 ? -14.041 -5.061 12.621 1.00 96.56 94 ASN A N 1
ATOM 669 C CA . ASN A 1 94 ? -13.797 -4.404 11.343 1.00 96.56 94 ASN A CA 1
ATOM 670 C C . ASN A 1 94 ? -13.690 -2.906 11.624 1.00 96.56 94 ASN A C 1
ATOM 672 O O . ASN A 1 94 ? -14.664 -2.293 12.061 1.00 96.56 94 ASN A O 1
ATOM 676 N N . CYS A 1 95 ? -12.508 -2.331 11.469 1.00 97.31 95 CYS A N 1
ATOM 677 C CA . CYS A 1 95 ? -12.311 -0.914 11.726 1.00 97.31 95 CYS A CA 1
ATOM 678 C C . CYS A 1 95 ? -12.572 -0.086 10.480 1.00 97.31 95 CYS A C 1
ATOM 680 O O . CYS A 1 95 ? -12.033 -0.398 9.426 1.00 97.31 95 CYS A O 1
ATOM 682 N N . ASP A 1 96 ? -13.320 0.994 10.654 1.00 97.75 96 ASP A N 1
ATOM 683 C CA . ASP A 1 96 ? -13.479 2.070 9.683 1.00 97.75 96 ASP A CA 1
ATOM 684 C C . ASP A 1 96 ? -12.894 3.342 10.307 1.00 97.75 96 ASP A C 1
ATOM 686 O O . ASP A 1 96 ? -13.447 3.892 11.264 1.00 97.75 96 ASP A O 1
ATOM 690 N N . ILE A 1 97 ? -11.709 3.738 9.850 1.00 97.56 97 ILE A N 1
ATOM 691 C CA . ILE A 1 97 ? -10.916 4.820 10.428 1.00 97.56 97 ILE A CA 1
ATOM 692 C C . ILE A 1 97 ? -10.905 5.992 9.457 1.00 97.56 97 ILE A C 1
ATOM 694 O O . ILE A 1 97 ? -10.408 5.880 8.340 1.00 97.56 97 ILE A O 1
ATOM 698 N N . ASN A 1 98 ? -11.381 7.148 9.906 1.00 97.38 98 ASN A N 1
ATOM 699 C CA . ASN A 1 98 ? -11.388 8.371 9.121 1.00 97.38 98 ASN A CA 1
ATOM 700 C C . ASN A 1 98 ? -10.551 9.462 9.798 1.00 97.38 98 ASN A C 1
ATOM 702 O O . ASN A 1 98 ? -10.868 9.943 10.885 1.00 97.38 98 ASN A O 1
ATOM 706 N N . CYS A 1 99 ? -9.500 9.896 9.119 1.00 96.94 99 CYS A N 1
ATOM 707 C CA . CYS A 1 99 ? -8.542 10.893 9.573 1.00 96.94 99 CYS A CA 1
ATOM 708 C C . CYS A 1 99 ? -8.620 12.096 8.616 1.00 96.94 99 CYS A C 1
ATOM 710 O O . CYS A 1 99 ? -7.879 12.164 7.635 1.00 96.94 99 CYS A O 1
ATOM 712 N N . PRO A 1 100 ? -9.557 13.043 8.813 1.00 93.06 100 PRO A N 1
ATOM 713 C CA . PRO A 1 100 ? -9.882 14.035 7.785 1.00 93.06 100 PRO A CA 1
ATOM 714 C C . PRO A 1 100 ? -8.892 15.204 7.705 1.00 93.06 100 PRO A C 1
ATOM 716 O O . PRO A 1 100 ? -8.808 15.878 6.677 1.00 93.06 100 PRO A O 1
ATOM 719 N N . THR A 1 101 ? -8.173 15.497 8.791 1.00 91.56 101 THR A N 1
ATOM 720 C CA . THR A 1 101 ? -7.325 16.693 8.913 1.00 91.56 101 THR A CA 1
ATOM 721 C C . THR A 1 101 ? -5.892 16.340 9.261 1.00 91.56 101 THR A C 1
ATOM 723 O O . THR A 1 101 ? -5.622 15.275 9.811 1.00 91.56 101 THR A O 1
ATOM 726 N N . GLN A 1 102 ? -4.975 17.269 8.994 1.00 92.69 102 GLN A N 1
ATOM 727 C CA . GLN A 1 102 ? -3.562 17.107 9.312 1.00 92.69 102 GLN A CA 1
ATOM 728 C C . GLN A 1 102 ? -3.346 16.686 10.773 1.00 92.69 102 GLN A C 1
ATOM 730 O O . GLN A 1 102 ? -3.855 17.335 11.687 1.00 92.69 102 GLN A O 1
ATOM 735 N N . GLY A 1 103 ? -2.582 15.611 10.967 1.00 88.75 103 GLY A N 1
ATOM 736 C CA . GLY A 1 103 ? -2.243 15.047 12.267 1.00 88.75 103 GLY A CA 1
ATOM 737 C C . GLY A 1 103 ? -3.429 14.489 13.049 1.00 88.75 103 GLY A C 1
ATOM 738 O O . GLY A 1 103 ? -3.306 14.358 14.257 1.00 88.75 103 GLY A O 1
ATOM 739 N N . SER A 1 104 ? -4.572 14.200 12.411 1.00 92.94 104 SER A N 1
ATOM 740 C CA . SER A 1 104 ? -5.731 13.604 13.102 1.00 92.94 104 SER A CA 1
ATOM 741 C C . SER A 1 104 ? -5.462 12.175 13.575 1.00 92.94 104 SER A C 1
ATOM 743 O O . SER A 1 104 ? -6.035 11.755 14.578 1.00 92.94 104 SER A O 1
ATOM 745 N N . CYS A 1 105 ? -4.552 11.462 12.913 1.00 94.94 105 CYS A N 1
ATOM 746 C CA . CYS A 1 105 ? -4.113 10.129 13.287 1.00 94.94 105 CYS A CA 1
ATOM 747 C C . CYS A 1 105 ? -2.583 10.080 13.275 1.00 94.94 105 CYS A C 1
ATOM 749 O O . CYS A 1 105 ? -1.952 10.267 12.239 1.00 94.94 105 CYS A O 1
ATOM 751 N N . GLU A 1 106 ? -1.963 9.840 14.429 1.00 92.75 106 GLU A N 1
ATOM 752 C CA . GLU A 1 106 ? -0.506 9.705 14.497 1.00 92.75 106 GLU A CA 1
ATOM 753 C C . GLU A 1 106 ? -0.072 8.367 13.900 1.00 92.75 106 GLU A C 1
ATOM 755 O O . GLU A 1 106 ? 0.382 8.314 12.771 1.00 92.75 106 GLU A O 1
ATOM 760 N N . SER A 1 107 ? -0.248 7.268 14.628 1.00 94.94 107 SER A N 1
ATOM 761 C CA . SER A 1 107 ? 0.005 5.914 14.125 1.00 94.94 107 SER A CA 1
ATOM 762 C C . SER A 1 107 ? -1.273 5.097 14.189 1.00 94.94 107 SER A C 1
ATOM 764 O O . SER A 1 107 ? -2.077 5.276 15.105 1.00 94.94 107 SER A O 1
ATOM 766 N N . ILE A 1 108 ? -1.473 4.209 13.221 1.00 96.69 108 ILE A N 1
ATOM 767 C CA . ILE A 1 108 ? -2.669 3.374 13.121 1.00 96.69 108 ILE A CA 1
ATOM 768 C C . ILE A 1 108 ? -2.255 1.909 13.219 1.00 96.69 108 ILE A C 1
ATOM 770 O O . ILE A 1 108 ? -1.498 1.400 12.397 1.00 96.69 108 ILE A O 1
ATOM 774 N N . SER A 1 109 ? -2.772 1.210 14.228 1.00 95.75 109 SER A N 1
ATOM 775 C CA . SER A 1 109 ? -2.501 -0.208 14.457 1.00 95.75 109 SER A CA 1
ATOM 776 C C . SER A 1 109 ? -3.749 -1.056 14.247 1.00 95.75 109 SER A C 1
ATOM 778 O O . SER A 1 109 ? -4.700 -1.019 15.032 1.00 95.75 109 SER A O 1
ATOM 780 N N . CYS A 1 110 ? -3.699 -1.879 13.204 1.00 95.19 110 CYS A N 1
ATOM 781 C CA . CYS A 1 110 ? -4.757 -2.787 12.766 1.00 95.19 110 CYS A CA 1
ATOM 782 C C . CYS A 1 110 ? -4.472 -4.259 13.091 1.00 95.19 110 CYS A C 1
ATOM 784 O O . CYS A 1 110 ? -5.213 -5.152 12.691 1.00 95.19 110 CYS A O 1
ATOM 786 N N . ILE A 1 111 ? -3.409 -4.532 13.851 1.00 93.62 111 ILE A N 1
ATOM 787 C CA . ILE A 1 111 ? -2.877 -5.881 14.114 1.00 93.62 111 ILE A CA 1
ATOM 788 C C . ILE A 1 111 ? -3.920 -6.827 14.732 1.00 93.62 111 ILE A C 1
ATOM 790 O O . ILE A 1 111 ? -3.916 -8.028 14.470 1.00 93.62 111 ILE A O 1
ATOM 794 N N . ALA A 1 112 ? -4.799 -6.301 15.585 1.00 92.06 112 ALA A N 1
ATOM 795 C CA . ALA A 1 112 ? -5.805 -7.095 16.285 1.00 92.06 112 ALA A CA 1
ATOM 796 C C . ALA A 1 112 ? -7.178 -7.107 15.583 1.00 92.06 112 ALA A C 1
ATOM 798 O O . ALA A 1 112 ? -8.072 -7.851 16.002 1.00 92.06 112 ALA A O 1
ATOM 799 N N . ALA A 1 113 ? -7.356 -6.296 14.537 1.00 94.25 113 ALA A N 1
ATOM 800 C CA . ALA A 1 113 ? -8.620 -6.147 13.824 1.00 94.25 113 ALA A CA 1
ATOM 801 C C . ALA A 1 113 ? -9.005 -7.429 13.057 1.00 94.25 113 ALA A C 1
ATOM 803 O O . ALA A 1 113 ? -8.230 -8.381 12.958 1.00 94.25 113 ALA A O 1
ATOM 804 N N . GLN A 1 114 ? -10.223 -7.481 12.521 1.00 94.12 114 GLN A N 1
ATOM 805 C CA . GLN A 1 114 ? -10.627 -8.448 11.490 1.00 94.12 114 GLN A CA 1
ATOM 806 C C . GLN A 1 114 ? -10.399 -7.904 10.079 1.00 94.12 114 GLN A C 1
ATOM 808 O O . GLN A 1 114 ? -10.019 -8.672 9.196 1.00 94.12 114 GLN A O 1
ATOM 813 N N . SER A 1 115 ? -10.590 -6.601 9.900 1.00 95.25 115 SER A N 1
ATOM 814 C CA . SER A 1 115 ? -10.237 -5.823 8.715 1.00 95.25 115 SER A CA 1
ATOM 815 C C . SER A 1 115 ? -10.002 -4.371 9.125 1.00 95.25 115 SER A C 1
ATOM 817 O O . SER A 1 115 ? -10.432 -3.957 10.209 1.00 95.25 115 SER A O 1
ATOM 819 N N . CYS A 1 116 ? -9.334 -3.612 8.265 1.00 96.50 116 CYS A N 1
ATOM 820 C CA . CYS A 1 116 ? -9.166 -2.178 8.444 1.00 96.50 116 CYS A CA 1
ATOM 821 C C . CYS A 1 116 ? -9.384 -1.425 7.145 1.00 96.50 116 CYS A C 1
ATOM 823 O O . CYS A 1 116 ? -8.644 -1.635 6.192 1.00 96.50 116 CYS A O 1
ATOM 825 N N . ASP A 1 117 ? -10.319 -0.492 7.180 1.00 97.81 117 ASP A N 1
ATOM 826 C CA . ASP A 1 117 ? -10.516 0.511 6.152 1.00 97.81 117 ASP A CA 1
ATOM 827 C C . ASP A 1 117 ? -10.035 1.842 6.736 1.00 97.81 117 ASP A C 1
ATOM 829 O O . ASP A 1 117 ? -10.492 2.264 7.799 1.00 97.81 117 ASP A O 1
ATOM 833 N N . VAL A 1 118 ? -9.047 2.471 6.104 1.00 97.75 118 VAL A N 1
ATOM 834 C CA . VAL A 1 118 ? -8.401 3.688 6.610 1.00 97.75 118 VAL A CA 1
ATOM 835 C C . VAL A 1 118 ? -8.476 4.773 5.553 1.00 97.75 118 VAL A C 1
ATOM 837 O O . VAL A 1 118 ? -7.943 4.613 4.463 1.00 97.75 118 VAL A O 1
ATOM 840 N N . THR A 1 119 ? -9.086 5.906 5.882 1.00 98.00 119 THR A N 1
ATOM 841 C CA . THR A 1 119 ? -9.161 7.080 5.011 1.00 98.00 119 THR A CA 1
ATOM 842 C C . THR A 1 119 ? -8.394 8.238 5.631 1.00 98.00 119 THR A C 1
ATOM 844 O O . THR A 1 119 ? -8.692 8.672 6.741 1.00 98.00 119 THR A O 1
ATOM 847 N N . CYS A 1 120 ? -7.429 8.776 4.895 1.00 97.38 120 CYS A N 1
ATOM 848 C CA . CYS A 1 120 ? -6.539 9.838 5.339 1.00 97.38 120 CYS A CA 1
ATOM 849 C C . CYS A 1 120 ? -6.656 11.057 4.422 1.00 97.38 120 CYS A C 1
ATOM 851 O O . CYS A 1 120 ? -6.547 10.954 3.198 1.00 97.38 120 CYS A O 1
ATOM 853 N N . GLY A 1 121 ? -6.867 12.229 5.015 1.00 95.56 121 GLY A N 1
ATOM 854 C CA . GLY A 1 121 ? -6.707 13.527 4.364 1.00 95.56 121 GLY A CA 1
ATOM 855 C C . GLY A 1 121 ? -5.239 13.967 4.283 1.00 95.56 121 GLY A C 1
ATOM 856 O O . GLY A 1 121 ? -4.321 13.247 4.672 1.00 95.56 121 GLY A O 1
ATOM 857 N N . ALA A 1 122 ? -4.996 15.194 3.817 1.00 95.00 122 ALA A N 1
ATOM 858 C CA . ALA A 1 122 ? -3.639 15.726 3.670 1.00 95.00 122 ALA A CA 1
ATOM 859 C C . ALA A 1 122 ? -2.906 15.815 5.023 1.00 95.00 122 ALA A C 1
ATOM 861 O O . ALA A 1 122 ? -3.383 16.478 5.948 1.00 95.00 122 ALA A O 1
ATOM 862 N N . GLY A 1 123 ? -1.729 15.188 5.126 1.00 93.50 123 GLY A N 1
ATOM 863 C CA . GLY A 1 123 ? -0.948 15.144 6.363 1.00 93.50 123 GLY A CA 1
ATOM 864 C C . GLY A 1 123 ? -1.631 14.418 7.521 1.00 93.50 123 GLY A C 1
ATOM 865 O O . GLY A 1 123 ? -1.280 14.708 8.662 1.00 93.50 123 GLY A O 1
ATOM 866 N N . ALA A 1 124 ? -2.673 13.617 7.275 1.00 95.31 124 ALA A N 1
ATOM 867 C CA . ALA A 1 124 ? -3.588 13.192 8.327 1.00 95.31 124 ALA A CA 1
ATOM 868 C C . ALA A 1 124 ? -3.123 11.976 9.120 1.00 95.31 124 ALA A C 1
ATOM 870 O O . ALA A 1 124 ? -3.378 11.941 10.321 1.00 95.31 124 ALA A O 1
ATOM 871 N N . CYS A 1 125 ? -2.467 11.029 8.455 1.00 96.62 125 CYS A N 1
ATOM 872 C CA . CYS A 1 125 ? -2.025 9.763 9.015 1.00 96.62 125 CYS A CA 1
ATOM 873 C C . CYS A 1 125 ? -0.498 9.686 9.008 1.00 96.62 125 CYS A C 1
ATOM 875 O O . CYS A 1 125 ? 0.134 10.008 8.001 1.00 96.62 125 CYS A O 1
ATOM 877 N N . GLY A 1 126 ? 0.102 9.234 10.105 1.00 95.75 126 GLY A N 1
ATOM 878 C CA . GLY A 1 126 ? 1.462 8.693 10.081 1.00 95.75 126 GLY A CA 1
ATOM 879 C C . GLY A 1 126 ? 1.448 7.223 9.668 1.00 95.75 126 GLY A C 1
ATOM 880 O O . GLY A 1 126 ? 0.733 6.852 8.735 1.00 95.75 126 GLY A O 1
ATOM 881 N N . ASP A 1 127 ? 2.253 6.402 10.339 1.00 96.69 127 ASP A N 1
ATOM 882 C CA . ASP A 1 127 ? 2.482 5.016 9.926 1.00 96.69 127 ASP A CA 1
ATOM 883 C C . ASP A 1 127 ? 1.283 4.111 10.237 1.00 96.69 127 ASP A C 1
ATOM 885 O O . ASP A 1 127 ? 0.638 4.220 11.288 1.00 96.69 127 ASP A O 1
ATOM 889 N N . ILE A 1 128 ? 1.009 3.184 9.323 1.00 96.44 128 ILE A N 1
ATOM 890 C CA . ILE A 1 128 ? -0.130 2.269 9.360 1.00 96.44 128 ILE A CA 1
ATOM 891 C C . ILE A 1 128 ? 0.403 0.837 9.372 1.00 96.44 128 ILE A C 1
ATOM 893 O O . ILE A 1 128 ? 1.150 0.428 8.489 1.00 96.44 128 ILE A O 1
ATOM 897 N N . THR A 1 129 ? 0.011 0.045 10.368 1.00 95.81 129 THR A N 1
ATOM 898 C CA . THR A 1 129 ? 0.425 -1.360 10.484 1.00 95.81 129 THR A CA 1
ATOM 899 C C . THR A 1 129 ? -0.772 -2.296 10.410 1.00 95.81 129 THR A C 1
ATOM 901 O O . THR A 1 129 ? -1.595 -2.355 11.329 1.00 95.81 129 THR A O 1
ATOM 904 N N . CYS A 1 130 ? -0.821 -3.095 9.350 1.00 92.00 130 CYS A N 1
ATOM 905 C CA . CYS A 1 130 ? -1.894 -4.024 9.026 1.00 92.00 130 CYS A CA 1
ATOM 906 C C . CYS A 1 130 ? -1.372 -5.468 9.010 1.00 92.00 130 CYS A C 1
ATOM 908 O O . CYS A 1 130 ? -0.971 -6.003 7.984 1.00 92.00 130 CYS A O 1
ATOM 910 N N . ASN A 1 131 ? -1.366 -6.130 10.172 1.00 86.25 131 ASN A N 1
ATOM 911 C CA . ASN A 1 131 ? -0.828 -7.489 10.294 1.00 86.25 131 ASN A CA 1
ATOM 912 C C . ASN A 1 131 ? -1.920 -8.564 10.326 1.00 86.25 131 ASN A C 1
ATOM 914 O O . ASN A 1 131 ? -2.648 -8.711 11.302 1.00 86.25 131 ASN A O 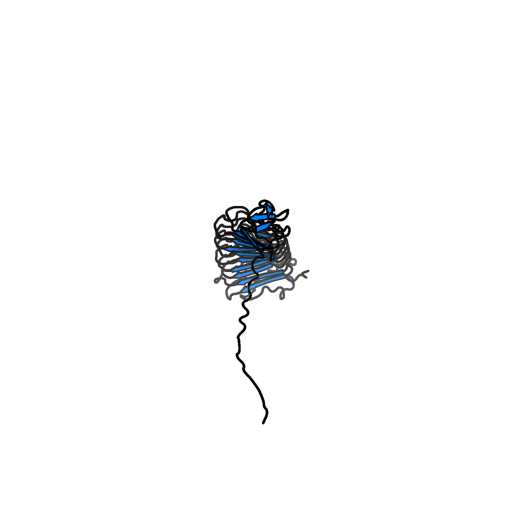1
ATOM 918 N N . GLY A 1 132 ? -1.954 -9.393 9.286 1.00 81.69 132 GLY A N 1
ATOM 919 C CA . GLY A 1 132 ? -2.629 -10.692 9.239 1.00 81.69 132 GLY A CA 1
ATOM 920 C C . GLY A 1 132 ? -4.047 -10.667 8.681 1.00 81.69 132 GLY A C 1
ATOM 921 O O . GLY A 1 132 ? -4.741 -11.693 8.753 1.00 81.69 132 GLY A O 1
ATOM 922 N N . LYS A 1 133 ? -4.493 -9.513 8.171 1.00 88.19 133 LYS A N 1
ATOM 923 C CA . LYS A 1 133 ? -5.876 -9.243 7.765 1.00 88.19 133 LYS A CA 1
ATOM 924 C C . LYS A 1 133 ? -5.956 -8.301 6.563 1.00 88.19 133 LYS A C 1
ATOM 926 O O . LYS A 1 133 ? -4.982 -7.599 6.313 1.00 88.19 133 LYS A O 1
ATOM 931 N N . PRO A 1 134 ? -7.092 -8.299 5.839 1.00 92.19 134 PRO A N 1
ATOM 932 C CA . PRO A 1 134 ? -7.354 -7.321 4.792 1.00 92.19 134 PRO A CA 1
ATOM 933 C C . PRO A 1 134 ? -7.266 -5.896 5.335 1.00 92.19 134 PRO A C 1
ATOM 935 O O . PRO A 1 134 ? -7.830 -5.606 6.396 1.00 92.19 134 PRO A O 1
ATOM 938 N N . CYS A 1 135 ? -6.559 -5.039 4.612 1.00 95.56 135 CYS A N 1
ATOM 939 C CA . CYS A 1 135 ? -6.408 -3.639 4.960 1.00 95.56 135 CYS A CA 1
ATOM 940 C C . CYS A 1 135 ? -6.442 -2.778 3.701 1.00 95.56 135 CYS A C 1
ATOM 942 O O . CYS A 1 135 ? -5.605 -2.936 2.813 1.00 95.56 135 CYS A O 1
ATOM 944 N N . ASP A 1 136 ? -7.418 -1.884 3.637 1.00 97.38 136 ASP A N 1
ATOM 945 C CA . ASP A 1 136 ? -7.622 -0.963 2.533 1.00 97.38 136 ASP A CA 1
ATOM 946 C C . ASP A 1 136 ? -7.350 0.462 3.032 1.00 97.38 136 ASP A C 1
ATOM 948 O O . ASP A 1 136 ? -7.984 0.955 3.963 1.00 97.38 136 ASP A O 1
ATOM 952 N N . VAL A 1 137 ? -6.359 1.122 2.437 1.00 97.62 137 VAL A N 1
ATOM 953 C CA . VAL A 1 137 ? -5.888 2.448 2.838 1.00 97.62 137 VAL A CA 1
ATOM 954 C C . VAL A 1 137 ? -6.094 3.429 1.691 1.00 97.62 137 VAL A C 1
ATOM 956 O O . VAL A 1 137 ? -5.545 3.262 0.603 1.00 97.62 137 VAL A O 1
ATOM 959 N N . GLU A 1 138 ? -6.848 4.492 1.935 1.00 97.81 138 GLU A N 1
ATOM 960 C CA . GLU A 1 138 ? -7.053 5.605 1.019 1.00 97.81 138 GLU A CA 1
ATOM 961 C C . GLU A 1 138 ? -6.351 6.863 1.536 1.00 97.81 138 GLU A C 1
ATOM 963 O O . GLU A 1 138 ? -6.711 7.442 2.558 1.00 97.81 138 GLU A O 1
ATOM 968 N N . CYS A 1 139 ? -5.358 7.324 0.784 1.00 96.50 139 CYS A N 1
ATOM 969 C CA . CYS A 1 139 ? -4.537 8.483 1.097 1.00 96.50 139 CYS A CA 1
ATOM 970 C C . CYS A 1 139 ? -4.862 9.613 0.113 1.00 96.50 139 CYS A C 1
ATOM 972 O O . CYS A 1 139 ? -4.417 9.640 -1.044 1.00 96.50 139 CYS A O 1
ATOM 974 N N . SER A 1 140 ? -5.673 10.559 0.581 1.00 92.81 140 SER A N 1
ATOM 975 C CA . SER A 1 140 ? -6.154 11.704 -0.184 1.00 92.81 140 SER A CA 1
ATOM 976 C C . SER A 1 140 ? -5.423 12.985 0.229 1.00 92.81 140 SER A C 1
ATOM 978 O O . SER A 1 140 ? -5.458 13.427 1.373 1.00 92.81 140 SER A O 1
ATOM 980 N N . GLY A 1 141 ? -4.737 13.621 -0.721 1.00 90.69 141 GLY A N 1
ATOM 981 C CA . GLY A 1 141 ? -3.973 14.847 -0.469 1.00 90.69 141 GLY A CA 1
ATOM 982 C C . GLY A 1 141 ? -2.480 14.624 -0.229 1.00 90.69 141 GLY A C 1
ATOM 983 O O . GLY A 1 141 ? -1.958 13.522 -0.371 1.00 90.69 141 GLY A O 1
ATOM 984 N N . ALA A 1 142 ? -1.759 15.717 0.022 1.00 93.12 142 ALA A N 1
ATOM 985 C CA . ALA A 1 142 ? -0.302 15.683 0.083 1.00 93.12 142 ALA A CA 1
ATOM 986 C C . ALA A 1 142 ? 0.202 15.111 1.413 1.00 93.12 142 ALA A C 1
ATOM 988 O O . ALA A 1 142 ? -0.272 15.549 2.464 1.00 93.12 142 ALA A O 1
ATOM 989 N N . ASN A 1 143 ? 1.179 14.197 1.367 1.00 94.81 143 ASN A N 1
ATOM 990 C CA . ASN A 1 143 ? 1.730 13.518 2.552 1.00 94.81 143 ASN A CA 1
ATOM 991 C C . ASN A 1 143 ? 0.629 12.922 3.444 1.00 94.81 143 ASN A C 1
ATOM 993 O O . ASN A 1 143 ? 0.662 13.092 4.657 1.00 94.81 143 ASN A O 1
ATOM 997 N N . ALA A 1 144 ? -0.419 12.356 2.840 1.00 95.81 144 ALA A N 1
ATOM 998 C CA . ALA A 1 144 ? -1.626 11.946 3.552 1.00 95.81 144 ALA A CA 1
ATOM 999 C C . ALA A 1 144 ? -1.383 10.789 4.529 1.00 95.81 144 ALA A C 1
ATOM 1001 O O . ALA A 1 144 ? -1.963 10.796 5.613 1.00 95.81 144 ALA A O 1
ATOM 1002 N N . CYS A 1 145 ? -0.515 9.854 4.152 1.00 96.88 145 CYS A N 1
ATOM 1003 C CA . CYS A 1 145 ? -0.144 8.678 4.924 1.00 96.88 145 CYS A CA 1
ATOM 1004 C C . CYS A 1 145 ? 1.376 8.572 5.068 1.00 96.88 145 CYS A C 1
ATOM 1006 O O . CYS A 1 145 ? 2.112 8.932 4.143 1.00 96.88 145 CYS A O 1
ATOM 1008 N N . GLY A 1 146 ? 1.821 8.032 6.203 1.00 96.19 146 GLY A N 1
ATOM 1009 C CA . GLY A 1 146 ? 3.181 7.533 6.387 1.00 96.19 146 GLY A CA 1
ATOM 1010 C C . GLY A 1 146 ? 3.387 6.183 5.704 1.00 96.19 146 GLY A C 1
ATOM 1011 O O . GLY A 1 146 ? 2.748 5.877 4.689 1.00 96.19 146 GLY A O 1
ATOM 1012 N N . ASP A 1 147 ? 4.279 5.378 6.274 1.00 96.81 147 ASP A N 1
ATOM 1013 C CA . ASP A 1 147 ? 4.571 4.046 5.751 1.00 96.81 147 ASP A CA 1
ATOM 1014 C C . ASP A 1 147 ? 3.442 3.068 6.097 1.00 96.81 147 ASP A C 1
ATOM 1016 O O . ASP A 1 147 ? 2.826 3.135 7.163 1.00 96.81 147 ASP A O 1
ATOM 1020 N N . ILE A 1 148 ? 3.166 2.143 5.181 1.00 96.19 148 ILE A N 1
ATOM 1021 C CA . ILE A 1 148 ? 2.130 1.121 5.310 1.00 96.19 148 ILE A CA 1
ATOM 1022 C C . ILE A 1 148 ? 2.822 -0.244 5.367 1.00 96.19 148 ILE A C 1
ATOM 1024 O O . ILE A 1 148 ? 3.325 -0.752 4.362 1.00 96.19 148 ILE A O 1
ATOM 1028 N N . ASP A 1 149 ? 2.849 -0.852 6.552 1.00 95.06 149 ASP A N 1
ATOM 1029 C CA . ASP A 1 149 ? 3.435 -2.177 6.776 1.00 95.06 149 ASP A CA 1
ATOM 1030 C C . ASP A 1 149 ? 2.344 -3.241 6.875 1.00 95.06 149 ASP A C 1
ATOM 1032 O O . ASP A 1 149 ? 1.523 -3.257 7.798 1.00 95.06 149 ASP A O 1
ATOM 1036 N N . CYS A 1 150 ? 2.386 -4.166 5.925 1.00 91.81 150 CYS A N 1
ATOM 1037 C CA . CYS A 1 150 ? 1.548 -5.342 5.857 1.00 91.81 150 CYS A CA 1
ATOM 1038 C C . CYS A 1 150 ? 2.403 -6.601 5.957 1.00 91.81 150 CYS A C 1
ATOM 1040 O O . CYS A 1 150 ? 2.652 -7.308 4.979 1.00 91.81 150 CYS A O 1
ATOM 1042 N N . THR A 1 151 ? 2.879 -6.929 7.158 1.00 86.81 151 THR A N 1
ATOM 1043 C CA . THR A 1 151 ? 3.765 -8.089 7.333 1.00 86.81 151 THR A CA 1
ATOM 1044 C C . THR A 1 151 ? 3.090 -9.385 6.857 1.00 86.81 151 THR A C 1
ATOM 1046 O O . THR A 1 151 ? 3.720 -10.238 6.228 1.00 86.81 151 THR A O 1
ATOM 1049 N N . THR A 1 152 ? 1.793 -9.540 7.128 1.00 85.19 152 THR A N 1
ATOM 1050 C CA . THR A 1 152 ? 0.986 -10.693 6.698 1.00 85.19 152 THR A CA 1
ATOM 1051 C C . THR A 1 152 ? -0.372 -10.218 6.177 1.00 85.19 152 THR A C 1
ATOM 1053 O O . THR A 1 152 ? -0.951 -9.312 6.763 1.00 85.19 152 THR A O 1
ATOM 1056 N N . GLY A 1 153 ? -0.933 -10.864 5.155 1.00 86.06 153 GLY A N 1
ATOM 1057 C CA . GLY A 1 153 ? -2.286 -10.562 4.665 1.00 86.06 153 GLY A CA 1
ATOM 1058 C C . GLY A 1 153 ? -2.305 -9.680 3.418 1.00 86.06 153 GLY A C 1
ATOM 1059 O O . GLY A 1 153 ? -1.263 -9.411 2.830 1.00 86.06 153 GLY A O 1
ATOM 1060 N N . ASN A 1 154 ? -3.509 -9.297 2.989 1.00 91.12 154 ASN A N 1
ATOM 1061 C CA . ASN A 1 154 ? -3.697 -8.568 1.740 1.00 91.12 154 ASN A CA 1
ATOM 1062 C C . ASN A 1 154 ? -3.899 -7.086 2.023 1.00 91.12 154 ASN A C 1
ATOM 1064 O O . ASN A 1 154 ? -4.736 -6.743 2.859 1.00 91.12 154 ASN A O 1
ATOM 1068 N N . CYS A 1 155 ? -3.183 -6.234 1.299 1.00 94.69 155 CYS A N 1
ATOM 1069 C CA . CYS A 1 155 ? -3.288 -4.794 1.464 1.00 94.69 155 CYS A CA 1
ATOM 1070 C C . CYS A 1 155 ? -3.523 -4.071 0.151 1.00 94.69 155 CYS A C 1
ATOM 1072 O O . CYS A 1 155 ? -2.877 -4.354 -0.861 1.00 94.69 155 CYS A O 1
ATOM 1074 N N . THR A 1 156 ? -4.403 -3.082 0.201 1.00 96.69 156 THR A N 1
ATOM 1075 C CA . THR A 1 156 ? -4.636 -2.152 -0.895 1.00 96.69 156 THR A CA 1
ATOM 1076 C C . THR A 1 156 ? -4.304 -0.749 -0.416 1.00 96.69 156 THR A C 1
ATOM 1078 O O . THR A 1 156 ? -4.823 -0.312 0.601 1.00 96.69 156 THR A O 1
ATOM 1081 N N . ALA A 1 157 ? -3.474 -0.019 -1.153 1.00 96.75 157 ALA A N 1
ATOM 1082 C CA . ALA A 1 157 ? -3.237 1.400 -0.922 1.00 96.75 157 ALA A CA 1
ATOM 1083 C C . ALA A 1 157 ? -3.639 2.202 -2.162 1.00 96.75 157 ALA A C 1
ATOM 1085 O O . ALA A 1 157 ? -3.180 1.924 -3.274 1.00 96.75 157 ALA A O 1
ATOM 1086 N N . MET A 1 158 ? -4.491 3.207 -1.981 1.00 97.19 158 MET A N 1
ATOM 1087 C CA . MET A 1 158 ? -4.903 4.145 -3.017 1.00 97.19 158 MET A CA 1
ATOM 1088 C C . MET A 1 158 ? -4.391 5.544 -2.685 1.00 97.19 158 MET A C 1
ATOM 1090 O O . MET A 1 158 ? -4.769 6.141 -1.684 1.00 97.19 158 MET A O 1
ATOM 1094 N N . CYS A 1 159 ? -3.547 6.086 -3.556 1.00 96.12 159 CYS A N 1
ATOM 1095 C CA . CYS A 1 159 ? -2.771 7.294 -3.312 1.00 96.12 159 CYS A CA 1
ATOM 1096 C C . CYS A 1 159 ? -3.078 8.316 -4.412 1.00 96.12 159 CYS A C 1
ATOM 1098 O O . CYS A 1 159 ? -2.731 8.095 -5.574 1.00 96.12 159 CYS A O 1
ATOM 1100 N N . SER A 1 160 ? -3.753 9.418 -4.068 1.00 92.94 160 SER A N 1
ATOM 1101 C CA . SER A 1 160 ? -4.274 10.382 -5.061 1.00 92.94 160 SER A CA 1
ATOM 1102 C C . SER A 1 160 ? -3.648 11.787 -5.008 1.00 92.94 160 SER A C 1
ATOM 1104 O O . SER A 1 160 ? -3.862 12.600 -5.907 1.00 92.94 160 SER A O 1
ATOM 1106 N N . GLY A 1 161 ? -2.887 12.105 -3.959 1.00 90.69 161 GLY A N 1
ATOM 1107 C CA . GLY A 1 161 ? -2.180 13.382 -3.798 1.00 90.69 161 GLY A CA 1
ATOM 1108 C C . GLY A 1 161 ? -0.676 13.301 -4.086 1.00 90.69 161 GLY A C 1
ATOM 1109 O O . GLY A 1 161 ? -0.138 12.243 -4.392 1.00 90.69 161 GLY A O 1
ATOM 1110 N N . ALA A 1 162 ? 0.028 14.432 -3.987 1.00 91.62 162 ALA A N 1
ATOM 1111 C CA . ALA A 1 162 ? 1.486 14.470 -4.136 1.00 91.62 162 ALA A CA 1
ATOM 1112 C C . ALA A 1 162 ? 2.174 13.877 -2.898 1.00 91.62 162 ALA A C 1
ATOM 1114 O O . ALA A 1 162 ? 1.924 14.355 -1.792 1.00 91.62 162 ALA A O 1
ATOM 1115 N N . ASN A 1 163 ? 3.038 12.872 -3.073 1.00 93.62 163 ASN A N 1
ATOM 1116 C CA . ASN A 1 163 ? 3.603 12.107 -1.951 1.00 93.62 163 ASN A CA 1
ATOM 1117 C C . ASN A 1 163 ? 2.506 11.605 -1.001 1.00 93.62 163 ASN A C 1
ATOM 1119 O O . ASN A 1 163 ? 2.634 11.740 0.205 1.00 93.62 163 ASN A O 1
ATOM 1123 N N . ALA A 1 164 ? 1.366 11.151 -1.533 1.00 94.75 164 ALA A N 1
ATOM 1124 C CA . ALA A 1 164 ? 0.209 10.807 -0.709 1.00 94.75 164 ALA A CA 1
ATOM 1125 C C . ALA A 1 164 ? 0.470 9.612 0.208 1.00 94.75 164 ALA A C 1
ATOM 1127 O O . ALA A 1 164 ? 0.009 9.636 1.345 1.00 94.75 164 ALA A O 1
ATOM 1128 N N . CYS A 1 165 ? 1.198 8.613 -0.280 1.00 96.00 165 CYS A N 1
ATOM 1129 C CA . CYS A 1 165 ? 1.588 7.436 0.483 1.00 96.00 165 CYS A CA 1
ATOM 1130 C C . CYS A 1 165 ? 3.100 7.406 0.697 1.00 96.00 165 CYS A C 1
ATOM 1132 O O . CYS A 1 165 ? 3.850 7.716 -0.235 1.00 96.00 165 CYS A O 1
ATOM 1134 N N . GLY A 1 166 ? 3.521 6.964 1.884 1.00 95.19 166 GLY A N 1
ATOM 1135 C CA . GLY A 1 166 ? 4.872 6.467 2.118 1.00 95.19 166 GLY A CA 1
ATOM 1136 C C . GLY A 1 166 ? 5.107 5.112 1.448 1.00 95.19 166 GLY A C 1
ATOM 1137 O O . GLY A 1 166 ? 4.472 4.766 0.440 1.00 95.19 166 GLY A O 1
ATOM 1138 N N . ASP A 1 167 ? 6.031 4.348 2.014 1.00 96.19 167 ASP A N 1
ATOM 1139 C CA . ASP A 1 167 ? 6.412 3.044 1.488 1.00 96.19 167 ASP A CA 1
ATOM 1140 C C . ASP A 1 167 ? 5.348 1.993 1.831 1.00 96.19 167 ASP A C 1
ATOM 1142 O O . ASP A 1 167 ? 4.849 1.932 2.953 1.00 96.19 167 ASP A O 1
ATOM 1146 N N . LEU A 1 168 ? 5.003 1.133 0.868 1.00 95.94 168 LEU A N 1
ATOM 1147 C CA . LEU A 1 168 ? 4.135 -0.026 1.082 1.00 95.94 168 LEU A CA 1
ATOM 1148 C C . LEU A 1 168 ? 4.991 -1.294 1.129 1.00 95.94 168 LEU A C 1
ATOM 1150 O O . LEU A 1 168 ? 5.619 -1.680 0.139 1.00 95.94 168 LEU A O 1
ATOM 1154 N N . SER A 1 169 ? 4.995 -1.958 2.282 1.00 94.38 169 SER A N 1
ATOM 1155 C CA . SER A 1 169 ? 5.862 -3.106 2.558 1.00 94.38 169 SER A CA 1
ATOM 1156 C C . SER A 1 169 ? 5.061 -4.344 2.921 1.00 94.38 169 SER A C 1
ATOM 1158 O O . SER A 1 169 ? 4.252 -4.307 3.841 1.00 94.38 169 SER A O 1
ATOM 1160 N N . CYS A 1 170 ? 5.326 -5.465 2.245 1.00 93.06 170 CYS A N 1
ATOM 1161 C CA . CYS A 1 170 ? 4.593 -6.707 2.453 1.00 93.06 170 CYS A CA 1
ATOM 1162 C C . CYS A 1 170 ? 5.512 -7.919 2.575 1.00 93.06 170 CYS A C 1
ATOM 1164 O O . CYS A 1 170 ? 6.184 -8.334 1.631 1.00 93.06 170 CYS A O 1
ATOM 1166 N N . THR A 1 171 ? 5.567 -8.538 3.754 1.00 92.56 171 THR A N 1
ATOM 1167 C CA . THR A 1 171 ? 6.438 -9.715 3.926 1.00 92.56 171 THR A CA 1
ATOM 1168 C C . THR A 1 171 ? 5.786 -10.970 3.347 1.00 92.56 171 THR A C 1
ATOM 1170 O O . THR A 1 171 ? 6.447 -11.753 2.660 1.00 92.56 171 THR A O 1
ATOM 1173 N N . SER A 1 172 ? 4.490 -11.156 3.595 1.00 88.44 172 SER A N 1
ATOM 1174 C CA . SER A 1 172 ? 3.708 -12.280 3.083 1.00 88.44 172 SER A CA 1
ATOM 1175 C C . SER A 1 172 ? 2.264 -11.882 2.791 1.00 88.44 172 SER A C 1
ATOM 1177 O O . SER A 1 172 ? 1.586 -11.344 3.657 1.00 88.44 172 SER A O 1
ATOM 1179 N N . GLY A 1 173 ? 1.782 -12.194 1.592 1.00 88.12 173 GLY A N 1
ATOM 1180 C CA . GLY A 1 173 ? 0.439 -11.825 1.137 1.00 88.12 173 GLY A CA 1
ATOM 1181 C C . GLY A 1 173 ? 0.480 -10.822 -0.010 1.00 88.12 173 GLY A C 1
ATOM 1182 O O . GLY A 1 173 ? 1.560 -10.441 -0.463 1.00 88.12 173 GLY A O 1
ATOM 1183 N N . ASP A 1 174 ? -0.697 -10.464 -0.513 1.00 92.56 174 ASP A N 1
ATOM 1184 C CA . ASP A 1 174 ? -0.806 -9.725 -1.768 1.00 92.56 174 ASP A CA 1
ATOM 1185 C C . ASP A 1 174 ? -0.968 -8.229 -1.515 1.00 92.56 174 ASP A C 1
ATOM 1187 O O . ASP A 1 174 ? -1.837 -7.806 -0.752 1.00 92.56 174 ASP A O 1
ATOM 1191 N N . CYS A 1 175 ? -0.167 -7.416 -2.197 1.00 94.62 175 CYS A N 1
ATOM 1192 C CA . CYS A 1 175 ? -0.180 -5.972 -2.036 1.00 94.62 175 CYS A CA 1
ATOM 1193 C C . CYS A 1 175 ? -0.4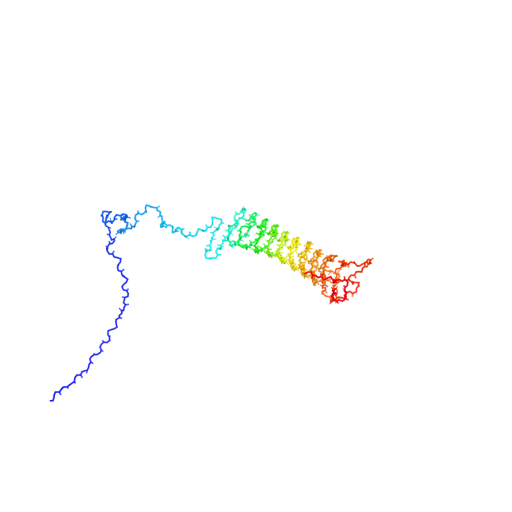49 -5.254 -3.339 1.00 94.62 175 CYS A C 1
ATOM 1195 O O . CYS A 1 175 ? 0.214 -5.475 -4.351 1.00 94.62 175 CYS A O 1
ATOM 1197 N N . THR A 1 176 ? -1.443 -4.377 -3.295 1.00 96.38 176 THR A N 1
ATOM 1198 C CA . THR A 1 176 ? -1.885 -3.585 -4.431 1.00 96.38 176 THR A CA 1
ATOM 1199 C C . THR A 1 176 ? -1.726 -2.109 -4.114 1.00 96.38 176 THR A C 1
ATOM 1201 O O . THR A 1 176 ? -2.295 -1.613 -3.151 1.00 96.38 176 THR A O 1
ATOM 1204 N N . GLN A 1 177 ? -0.989 -1.388 -4.950 1.00 96.06 177 GLN A N 1
ATOM 1205 C CA . GLN A 1 177 ? -0.807 0.051 -4.837 1.00 96.06 177 GLN A CA 1
ATOM 1206 C C . GLN A 1 177 ? -1.342 0.735 -6.095 1.00 96.06 177 GLN A C 1
ATOM 1208 O O . GLN A 1 177 ? -0.925 0.431 -7.214 1.00 96.06 177 GLN A O 1
ATOM 1213 N N . THR A 1 178 ? -2.274 1.666 -5.926 1.00 96.81 178 THR A N 1
ATOM 1214 C CA . THR A 1 178 ? -2.807 2.483 -7.018 1.00 96.81 178 THR A CA 1
ATOM 1215 C C . THR A 1 178 ? -2.436 3.934 -6.784 1.00 96.81 178 THR A C 1
ATOM 1217 O O . THR A 1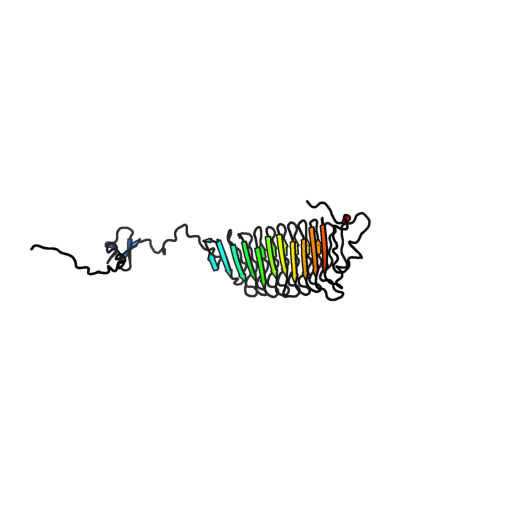 178 ? -2.811 4.528 -5.780 1.00 96.81 178 THR A O 1
ATOM 1220 N N . CYS A 1 179 ? -1.719 4.509 -7.738 1.00 93.81 179 CYS A N 1
ATOM 1221 C CA . CYS A 1 179 ? -1.073 5.804 -7.622 1.00 93.81 179 CYS A CA 1
ATOM 1222 C C . CYS A 1 179 ? -1.582 6.717 -8.736 1.00 93.81 179 CYS A C 1
ATOM 1224 O O . CYS A 1 179 ? -1.456 6.405 -9.927 1.00 93.81 179 CYS A O 1
ATOM 1226 N N . GLY A 1 180 ? -2.156 7.855 -8.366 1.00 87.00 180 GLY A N 1
ATOM 1227 C CA . GLY A 1 180 ? -2.690 8.826 -9.312 1.00 87.00 180 GLY A CA 1
ATOM 1228 C C . GLY A 1 180 ? -2.723 10.242 -8.755 1.00 87.00 180 GLY A C 1
ATOM 1229 O O . GLY A 1 180 ? -2.404 10.478 -7.599 1.00 87.00 180 GLY A O 1
ATOM 1230 N N . GLY A 1 181 ? -3.093 11.206 -9.597 1.00 72.81 181 GLY A N 1
ATOM 1231 C CA . GLY A 1 181 ? -3.472 12.560 -9.166 1.00 72.81 181 GLY A CA 1
ATOM 1232 C C . GLY A 1 181 ? -2.350 13.502 -8.695 1.00 72.81 181 GLY A C 1
ATOM 1233 O O . GLY A 1 181 ? -2.593 14.706 -8.612 1.00 72.81 181 GLY A O 1
ATOM 1234 N N . GLY A 1 182 ? -1.118 13.024 -8.480 1.00 75.38 182 GLY A N 1
ATOM 1235 C CA . GLY A 1 182 ? 0.017 13.860 -8.071 1.00 75.38 182 GLY A CA 1
ATOM 1236 C C . GLY A 1 182 ? 1.393 13.306 -8.454 1.00 75.38 182 GLY A C 1
ATOM 1237 O O . GLY A 1 182 ? 1.556 12.120 -8.736 1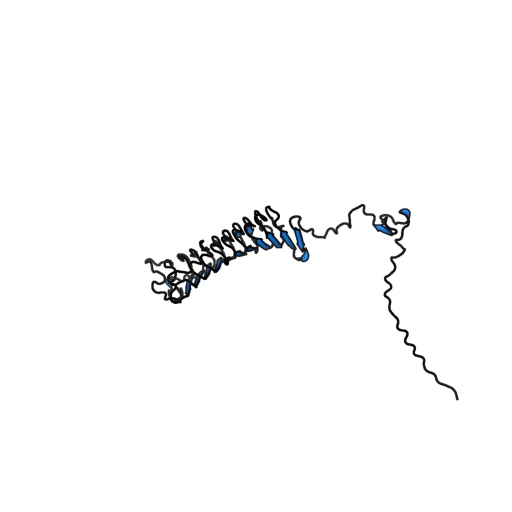.00 75.38 182 GLY A O 1
ATOM 1238 N N . THR A 1 183 ? 2.407 14.177 -8.461 1.00 86.88 183 THR A N 1
ATOM 1239 C CA . THR A 1 183 ? 3.816 13.769 -8.580 1.00 86.88 183 THR A CA 1
ATOM 1240 C C . THR A 1 183 ? 4.257 13.064 -7.305 1.00 86.88 183 THR A C 1
ATOM 1242 O O . THR A 1 183 ? 4.018 13.583 -6.213 1.00 86.88 183 THR A O 1
ATOM 1245 N N . GLY A 1 184 ? 4.929 11.927 -7.442 1.00 88.19 184 GLY A N 1
ATOM 1246 C CA . GLY A 1 184 ? 5.410 11.142 -6.314 1.00 88.19 184 GLY A CA 1
ATOM 1247 C C . GLY A 1 184 ? 4.295 10.543 -5.476 1.00 88.19 184 GLY A C 1
ATOM 1248 O O . GLY A 1 184 ? 4.508 10.359 -4.296 1.00 88.19 184 GLY A O 1
ATOM 1249 N N . ALA A 1 185 ? 3.102 10.299 -6.028 1.00 92.00 185 ALA A N 1
ATOM 1250 C CA . ALA A 1 185 ? 1.941 9.845 -5.259 1.00 92.00 185 ALA A CA 1
ATOM 1251 C C . ALA A 1 185 ? 2.222 8.635 -4.349 1.00 92.00 185 ALA A C 1
ATOM 1253 O O . ALA A 1 185 ? 1.632 8.550 -3.273 1.00 92.00 185 ALA A O 1
ATOM 1254 N N . CYS A 1 186 ? 3.131 7.753 -4.763 1.00 94.31 186 CYS A N 1
ATOM 1255 C CA . CYS A 1 186 ? 3.519 6.553 -4.032 1.00 94.31 186 CYS A CA 1
ATOM 1256 C C . CYS A 1 186 ? 5.017 6.494 -3.716 1.00 94.31 186 CYS A C 1
ATOM 1258 O O . CYS A 1 186 ? 5.845 6.851 -4.565 1.00 94.31 186 CYS A O 1
ATOM 1260 N N . GLY A 1 187 ? 5.331 5.975 -2.524 1.00 93.44 187 GLY A N 1
ATOM 1261 C CA . GLY A 1 187 ? 6.664 5.533 -2.119 1.00 93.44 187 GLY A CA 1
ATOM 1262 C C . GLY A 1 187 ? 7.075 4.190 -2.729 1.00 93.44 187 GLY A C 1
ATOM 1263 O O . GLY A 1 187 ? 6.516 3.737 -3.738 1.00 93.44 187 GLY A O 1
ATOM 1264 N N . ASP A 1 188 ? 8.082 3.567 -2.123 1.00 95.44 188 ASP A N 1
ATOM 1265 C CA . ASP A 1 188 ? 8.578 2.251 -2.514 1.00 95.44 188 ASP A CA 1
ATOM 1266 C C . ASP A 1 188 ? 7.465 1.206 -2.351 1.00 95.44 188 ASP A C 1
ATOM 1268 O O . ASP A 1 188 ? 6.684 1.239 -1.400 1.00 95.44 188 ASP A O 1
ATOM 1272 N N . LEU A 1 189 ? 7.399 0.244 -3.274 1.00 95.94 189 LEU A N 1
ATOM 1273 C CA . LEU A 1 189 ? 6.589 -0.961 -3.090 1.00 95.94 189 LEU A CA 1
ATOM 1274 C C . LEU A 1 189 ? 7.521 -2.155 -2.946 1.00 95.94 189 LEU A C 1
ATOM 1276 O O . LEU A 1 189 ? 8.244 -2.486 -3.885 1.00 95.94 189 LEU A O 1
ATOM 1280 N N . SER A 1 190 ? 7.484 -2.827 -1.802 1.00 95.06 190 SER A N 1
ATOM 1281 C CA . SER A 1 190 ? 8.325 -3.989 -1.528 1.00 95.06 190 SER A CA 1
ATOM 1282 C C . SER A 1 190 ? 7.473 -5.176 -1.108 1.00 95.06 190 SER A C 1
ATOM 1284 O O . SER A 1 190 ? 6.775 -5.087 -0.102 1.00 95.06 190 SER A O 1
ATOM 1286 N N . CYS A 1 191 ? 7.559 -6.308 -1.817 1.00 94.56 191 CYS A N 1
ATOM 1287 C CA . CYS A 1 191 ? 7.024 -7.566 -1.293 1.00 94.56 191 CYS A CA 1
ATOM 1288 C C . CYS A 1 191 ? 8.038 -8.704 -1.308 1.00 94.56 191 CYS A C 1
ATOM 1290 O O . CYS A 1 191 ? 8.710 -8.954 -2.305 1.00 94.56 191 CYS A O 1
ATOM 1292 N N . THR A 1 192 ? 8.120 -9.444 -0.202 1.00 94.00 192 THR A N 1
ATOM 1293 C CA . THR A 1 192 ? 9.063 -10.566 -0.047 1.00 94.00 192 THR A CA 1
ATOM 1294 C C . THR A 1 192 ? 8.462 -11.875 -0.569 1.00 94.00 192 THR A C 1
ATOM 1296 O O . THR A 1 192 ? 9.072 -12.598 -1.367 1.00 94.00 192 THR A O 1
ATOM 1299 N N . THR A 1 193 ? 7.239 -12.184 -0.142 1.00 87.94 193 THR A N 1
ATOM 1300 C CA . THR A 1 193 ? 6.449 -13.336 -0.592 1.00 87.94 193 THR A CA 1
ATOM 1301 C C . THR A 1 193 ? 5.010 -12.883 -0.850 1.00 87.94 193 THR A C 1
ATOM 1303 O O . THR A 1 193 ? 4.509 -12.039 -0.116 1.00 87.94 193 THR A O 1
ATOM 1306 N N . GLY A 1 194 ? 4.355 -13.422 -1.881 1.00 89.62 194 GLY A N 1
ATOM 1307 C CA . GLY A 1 194 ? 3.037 -12.948 -2.339 1.00 89.62 194 GLY A CA 1
ATOM 1308 C C . GLY A 1 194 ? 3.111 -11.976 -3.518 1.00 89.62 194 GLY A C 1
ATOM 1309 O O . GLY A 1 194 ? 4.205 -11.599 -3.956 1.00 89.62 194 GLY A O 1
ATOM 1310 N N . ASP A 1 195 ? 1.949 -11.656 -4.081 1.00 93.06 195 ASP A N 1
ATOM 1311 C CA . ASP A 1 195 ? 1.847 -10.884 -5.314 1.00 93.06 195 ASP A CA 1
ATOM 1312 C C . ASP A 1 195 ? 1.940 -9.376 -5.033 1.00 93.06 195 ASP A C 1
ATOM 1314 O O . ASP A 1 195 ? 1.254 -8.840 -4.169 1.00 93.06 195 ASP A O 1
ATOM 1318 N N . CYS A 1 196 ? 2.761 -8.666 -5.802 1.00 95.00 196 CYS A N 1
ATOM 1319 C CA . CYS A 1 196 ? 2.804 -7.211 -5.814 1.00 95.00 196 CYS A CA 1
ATOM 1320 C C . CYS A 1 196 ? 2.139 -6.692 -7.086 1.00 95.00 196 CYS A C 1
ATOM 1322 O O . CYS A 1 196 ? 2.522 -7.078 -8.194 1.00 95.00 196 CYS A O 1
ATOM 1324 N N . ASN A 1 197 ? 1.210 -5.757 -6.948 1.00 96.69 197 ASN A N 1
ATOM 1325 C CA . ASN A 1 197 ? 0.578 -5.076 -8.065 1.00 96.69 197 ASN A CA 1
ATOM 1326 C C . ASN A 1 197 ? 0.674 -3.563 -7.880 1.00 96.69 197 ASN A C 1
ATOM 1328 O O . ASN A 1 197 ? 0.216 -3.035 -6.871 1.00 96.69 197 ASN A O 1
ATOM 1332 N N . ARG A 1 198 ? 1.230 -2.854 -8.860 1.00 96.50 198 ARG A N 1
ATOM 1333 C CA . ARG A 1 198 ? 1.296 -1.396 -8.853 1.00 96.50 198 ARG A CA 1
ATOM 1334 C C . ARG A 1 198 ? 0.721 -0.809 -10.126 1.00 96.50 198 ARG A C 1
ATOM 1336 O O . ARG A 1 198 ? 1.100 -1.185 -11.232 1.00 96.50 198 ARG A O 1
ATOM 1343 N N . THR A 1 199 ? -0.178 0.154 -9.972 1.00 95.69 199 THR A N 1
ATOM 1344 C CA . THR A 1 199 ? -0.714 0.940 -11.084 1.00 95.69 199 THR A CA 1
ATOM 1345 C C . THR A 1 199 ? -0.374 2.406 -10.884 1.00 95.69 199 THR A C 1
ATOM 1347 O O . THR A 1 199 ? -0.786 3.011 -9.901 1.00 95.69 199 THR A O 1
ATOM 1350 N N . CYS A 1 200 ? 0.341 2.988 -11.840 1.00 93.38 200 CYS A N 1
ATOM 1351 C CA . CYS A 1 200 ? 0.832 4.358 -11.795 1.00 93.38 200 CYS A CA 1
ATOM 1352 C C . CYS A 1 200 ? 0.226 5.172 -12.936 1.00 93.38 200 CYS A C 1
ATOM 1354 O O . CYS A 1 200 ? 0.407 4.866 -14.121 1.00 93.38 200 CYS A O 1
ATOM 1356 N N . THR A 1 201 ? -0.494 6.230 -12.573 1.00 90.38 201 THR A N 1
ATOM 1357 C CA . THR A 1 201 ? -1.180 7.117 -13.511 1.00 90.38 201 THR A CA 1
ATOM 1358 C C . THR A 1 201 ? -0.716 8.559 -13.329 1.00 90.38 201 THR A C 1
ATOM 1360 O O . THR A 1 201 ? -0.977 9.200 -12.316 1.00 90.38 201 THR A O 1
ATOM 1363 N N . GLY A 1 202 ? -0.012 9.084 -14.332 1.00 84.56 202 GLY A N 1
ATOM 1364 C CA . GLY A 1 202 ? 0.459 10.471 -14.350 1.00 84.56 202 GLY A CA 1
ATOM 1365 C C . GLY A 1 202 ? 1.979 10.587 -14.334 1.00 84.56 202 GLY A C 1
ATOM 1366 O O . GLY A 1 202 ? 2.703 9.603 -14.197 1.00 84.56 202 GLY A O 1
ATOM 1367 N N . THR A 1 203 ? 2.470 11.809 -14.528 1.00 85.31 203 THR A N 1
ATOM 1368 C CA . THR A 1 203 ? 3.907 12.085 -14.617 1.00 85.31 203 THR A CA 1
ATOM 1369 C C . THR A 1 203 ? 4.584 11.833 -13.276 1.00 85.31 203 THR A C 1
ATOM 1371 O O . THR A 1 203 ? 4.260 12.494 -12.289 1.00 85.31 203 THR A O 1
ATOM 1374 N N . SER A 1 204 ? 5.538 10.900 -13.249 1.00 87.62 204 SER A N 1
ATOM 1375 C CA . SER A 1 204 ? 6.276 10.534 -12.033 1.00 87.62 204 SER A CA 1
ATOM 1376 C C . SER A 1 204 ? 5.372 10.183 -10.856 1.00 87.62 204 SER A C 1
ATOM 1378 O O . SER A 1 204 ? 5.650 10.597 -9.738 1.00 87.62 204 SER A O 1
ATOM 1380 N N . ALA A 1 205 ? 4.287 9.441 -11.095 1.00 90.19 205 ALA A N 1
ATOM 1381 C CA . ALA A 1 205 ? 3.376 8.996 -10.037 1.00 90.19 205 ALA A CA 1
ATOM 1382 C C . ALA A 1 205 ? 4.053 8.035 -9.038 1.00 90.19 205 ALA A C 1
ATOM 1384 O O . ALA A 1 205 ? 3.782 8.103 -7.844 1.00 90.19 205 ALA A O 1
ATOM 1385 N N . CYS A 1 206 ? 4.969 7.194 -9.520 1.00 91.12 206 CYS A N 1
ATOM 1386 C CA . CYS A 1 206 ? 5.702 6.193 -8.749 1.00 91.12 206 CYS A CA 1
ATOM 1387 C C . CYS A 1 206 ? 7.205 6.304 -9.042 1.00 91.12 206 CYS A C 1
ATOM 1389 O O . CYS A 1 206 ? 7.767 5.426 -9.688 1.00 91.12 206 CYS A O 1
ATOM 1391 N N . PRO A 1 207 ? 7.883 7.394 -8.647 1.00 89.81 207 PRO A N 1
ATOM 1392 C CA . PRO A 1 207 ? 9.302 7.594 -8.954 1.00 89.81 207 PRO A CA 1
ATOM 1393 C C . PRO A 1 207 ? 10.202 6.592 -8.216 1.00 89.81 207 PRO A C 1
ATOM 1395 O O . PRO A 1 207 ? 11.338 6.351 -8.626 1.00 89.81 207 PRO A O 1
ATOM 1398 N N . GLN A 1 208 ? 9.671 6.025 -7.139 1.00 93.62 208 GLN A N 1
ATOM 1399 C CA . GLN A 1 208 ? 10.307 5.068 -6.261 1.00 93.62 208 GLN A CA 1
ATOM 1400 C C . GLN A 1 208 ? 10.291 3.633 -6.818 1.00 93.62 208 GLN A C 1
ATOM 1402 O O . GLN A 1 208 ? 9.402 3.264 -7.604 1.00 93.62 208 GLN A O 1
ATOM 1407 N N . PRO A 1 209 ? 11.279 2.802 -6.445 1.00 93.38 209 PRO A N 1
ATOM 1408 C CA . PRO A 1 209 ? 11.379 1.434 -6.922 1.00 93.38 209 PRO A CA 1
ATOM 1409 C C . PRO A 1 209 ? 10.194 0.542 -6.522 1.00 93.38 209 PRO A C 1
ATOM 1411 O O . PRO A 1 209 ? 9.534 0.735 -5.503 1.00 93.38 209 PRO A O 1
ATOM 1414 N N . MET A 1 210 ? 9.950 -0.473 -7.349 1.00 94.19 210 MET A N 1
ATOM 1415 C CA . MET A 1 210 ? 9.179 -1.662 -6.988 1.00 94.19 210 MET A CA 1
ATOM 1416 C C . MET A 1 210 ? 10.144 -2.831 -6.825 1.00 94.19 210 MET A C 1
ATOM 1418 O O . MET A 1 210 ? 10.905 -3.140 -7.743 1.00 94.19 210 MET A O 1
ATOM 1422 N N . THR A 1 211 ? 10.117 -3.492 -5.672 1.00 94.88 211 THR A N 1
ATOM 1423 C CA . THR A 1 211 ? 10.945 -4.663 -5.380 1.00 94.88 211 THR A CA 1
ATOM 1424 C C . THR A 1 211 ? 10.060 -5.857 -5.077 1.00 94.88 211 THR A C 1
ATOM 1426 O O . THR A 1 211 ? 9.343 -5.897 -4.083 1.00 94.88 211 THR A O 1
ATOM 1429 N N . CYS A 1 212 ? 10.145 -6.862 -5.935 1.00 93.38 212 CYS A N 1
ATOM 1430 C CA . CYS A 1 212 ? 9.384 -8.091 -5.810 1.00 93.38 212 CYS A CA 1
ATOM 1431 C C . CYS A 1 212 ? 10.313 -9.239 -5.416 1.00 93.38 212 CYS A C 1
ATOM 1433 O O . CYS A 1 212 ? 11.402 -9.384 -5.964 1.00 93.38 212 CYS A O 1
ATOM 1435 N N . GLY A 1 213 ? 9.874 -10.082 -4.490 1.00 90.94 213 GLY A N 1
ATOM 1436 C CA . GLY A 1 213 ? 10.558 -11.302 -4.088 1.00 90.94 213 GLY A CA 1
ATOM 1437 C C . GLY A 1 213 ? 10.093 -12.491 -4.923 1.00 90.94 213 GLY A C 1
ATOM 1438 O O . GLY A 1 213 ? 10.446 -12.621 -6.092 1.00 90.94 213 GLY A O 1
ATOM 1439 N N . SER A 1 214 ? 9.324 -13.399 -4.326 1.00 88.44 214 SER A N 1
ATOM 1440 C CA . SER A 1 214 ? 8.998 -14.694 -4.953 1.00 88.44 214 SER A CA 1
ATOM 1441 C C . SER A 1 214 ? 7.621 -14.810 -5.618 1.00 88.44 214 SER A C 1
ATOM 1443 O O . SER A 1 214 ? 7.422 -15.754 -6.381 1.00 88.44 214 SER A O 1
ATOM 1445 N N . GLY A 1 215 ? 6.687 -13.886 -5.371 1.00 88.25 215 GLY A N 1
ATOM 1446 C CA . GLY A 1 215 ? 5.355 -13.903 -5.993 1.00 88.25 215 GLY A CA 1
ATOM 1447 C C . GLY A 1 215 ? 5.290 -13.196 -7.348 1.00 88.25 215 GLY A C 1
ATOM 1448 O O . GLY A 1 215 ? 6.316 -12.864 -7.951 1.00 88.25 215 GLY A O 1
ATOM 1449 N N . ARG A 1 216 ? 4.074 -12.991 -7.865 1.00 90.75 216 ARG A N 1
ATOM 1450 C CA . ARG A 1 216 ? 3.856 -12.257 -9.114 1.00 90.75 216 ARG A CA 1
ATOM 1451 C C . ARG A 1 216 ? 4.101 -10.769 -8.894 1.00 90.75 216 ARG A C 1
ATOM 1453 O O . ARG A 1 216 ? 3.558 -10.167 -7.985 1.00 90.75 216 ARG A O 1
ATOM 1460 N N . CYS A 1 217 ? 4.866 -10.169 -9.784 1.00 92.81 217 CYS A N 1
ATOM 1461 C CA . CYS A 1 217 ? 5.152 -8.750 -9.830 1.00 92.81 217 CYS A CA 1
ATOM 1462 C C . CYS A 1 217 ? 4.419 -8.165 -11.038 1.00 92.81 217 CYS A C 1
ATOM 1464 O O . CYS A 1 217 ? 4.712 -8.552 -12.166 1.00 92.81 217 CYS A O 1
ATOM 1466 N N . THR A 1 218 ? 3.441 -7.294 -10.817 1.00 94.56 218 THR A N 1
ATOM 1467 C CA . THR A 1 218 ? 2.696 -6.623 -11.887 1.00 94.56 218 THR A CA 1
ATOM 1468 C C . THR A 1 218 ? 2.856 -5.123 -11.740 1.00 94.56 218 THR A C 1
ATOM 1470 O O . THR A 1 218 ? 2.509 -4.573 -10.701 1.00 94.56 218 THR A O 1
ATOM 1473 N N . GLU A 1 219 ? 3.341 -4.452 -12.778 1.00 93.38 219 GLU A N 1
ATOM 1474 C CA . GLU A 1 219 ? 3.443 -2.997 -12.787 1.00 93.38 219 GLU A CA 1
ATOM 1475 C C . GLU A 1 219 ? 2.867 -2.413 -14.074 1.00 93.38 219 GLU A C 1
ATOM 1477 O O . GLU A 1 219 ? 3.223 -2.819 -15.180 1.00 93.38 219 GLU A O 1
ATOM 1482 N N . SER A 1 220 ? 1.955 -1.453 -13.934 1.00 93.44 220 SER A N 1
ATOM 1483 C CA . SER A 1 220 ? 1.319 -0.759 -15.049 1.00 93.44 220 SER A CA 1
ATOM 1484 C C . SER A 1 220 ? 1.554 0.739 -14.941 1.00 93.44 220 SER A C 1
ATOM 1486 O O . SER A 1 220 ? 1.039 1.406 -14.047 1.00 93.44 220 SER A O 1
ATOM 1488 N N . CYS A 1 221 ? 2.281 1.277 -15.908 1.00 89.50 221 CYS A N 1
ATOM 1489 C CA . CYS A 1 221 ? 2.749 2.651 -15.943 1.00 89.50 221 CYS A CA 1
ATOM 1490 C C . CYS A 1 221 ? 2.090 3.382 -17.098 1.00 89.50 221 CYS A C 1
ATOM 1492 O O . CYS A 1 221 ? 2.227 2.978 -18.256 1.00 89.50 221 CYS A O 1
ATOM 1494 N N . THR A 1 222 ? 1.394 4.472 -16.792 1.00 87.81 222 THR A N 1
ATOM 1495 C CA . THR A 1 222 ? 0.766 5.324 -17.800 1.00 87.81 222 THR A CA 1
ATOM 1496 C C . THR A 1 222 ? 1.247 6.765 -17.671 1.00 87.81 222 THR A C 1
ATOM 1498 O O . THR A 1 222 ? 1.135 7.358 -16.596 1.00 87.81 222 THR A O 1
ATOM 1501 N N . ASN A 1 223 ? 1.693 7.345 -18.790 1.00 81.94 223 ASN A N 1
ATOM 1502 C CA . ASN A 1 223 ? 2.324 8.666 -18.939 1.00 81.94 223 ASN A CA 1
ATOM 1503 C C . ASN A 1 223 ? 3.857 8.686 -18.750 1.00 81.94 223 ASN A C 1
ATOM 1505 O O . ASN A 1 223 ? 4.482 7.707 -18.342 1.00 81.94 223 ASN A O 1
ATOM 1509 N N . GLN A 1 224 ? 4.477 9.819 -19.095 1.00 78.62 224 GLN A N 1
ATOM 1510 C CA . GLN A 1 224 ? 5.929 10.012 -19.084 1.00 78.62 224 GLN A CA 1
ATOM 1511 C C . GLN A 1 224 ? 6.543 9.794 -17.694 1.00 78.62 224 GLN A C 1
ATOM 1513 O O . GLN A 1 224 ? 6.166 10.467 -16.733 1.00 78.62 224 GLN A O 1
ATOM 1518 N N . GLY A 1 225 ? 7.544 8.907 -17.614 1.00 77.69 225 GLY A N 1
ATOM 1519 C CA . GLY A 1 225 ? 8.293 8.638 -16.385 1.00 77.69 225 GLY A CA 1
ATOM 1520 C C . GLY A 1 225 ? 7.399 8.286 -15.199 1.00 77.69 225 GLY A C 1
ATOM 1521 O O . GLY A 1 225 ? 7.715 8.683 -14.083 1.00 77.69 225 GLY A O 1
ATOM 1522 N N . ALA A 1 226 ? 6.256 7.641 -15.451 1.00 85.00 226 ALA A N 1
ATOM 1523 C CA . ALA A 1 226 ? 5.266 7.311 -14.435 1.00 85.00 226 ALA A CA 1
ATOM 1524 C C . ALA A 1 226 ? 5.828 6.373 -13.363 1.00 85.00 226 ALA A C 1
ATOM 1526 O O . ALA A 1 226 ? 5.464 6.528 -12.200 1.00 85.00 226 ALA A O 1
ATOM 1527 N N . CYS A 1 227 ? 6.721 5.457 -13.744 1.00 88.69 227 CYS A N 1
ATOM 1528 C CA . CYS A 1 227 ? 7.319 4.476 -12.845 1.00 88.69 227 CYS A CA 1
ATOM 1529 C C . CYS A 1 227 ? 8.840 4.587 -12.769 1.00 88.69 227 CYS A C 1
ATOM 1531 O O . CYS A 1 227 ? 9.516 4.836 -13.771 1.00 88.69 227 CYS A O 1
ATOM 1533 N N . GLY A 1 228 ? 9.362 4.339 -11.573 1.00 89.44 228 GLY A N 1
ATOM 1534 C CA . GLY A 1 228 ? 10.767 4.168 -11.264 1.00 89.44 228 GLY A CA 1
ATOM 1535 C C . GLY A 1 228 ? 11.296 2.789 -11.671 1.00 89.44 228 GLY A C 1
ATOM 1536 O O . GLY A 1 228 ? 10.743 2.135 -12.560 1.00 89.44 228 GLY A O 1
ATOM 1537 N N . PRO A 1 229 ? 12.417 2.357 -11.072 1.00 90.31 229 PRO A N 1
ATOM 1538 C CA . PRO A 1 229 ? 13.005 1.048 -11.329 1.00 90.31 229 PRO A CA 1
ATOM 1539 C C . PRO A 1 229 ? 12.131 -0.108 -10.827 1.00 90.31 229 PRO A C 1
ATOM 1541 O O . PRO A 1 229 ? 11.559 -0.038 -9.743 1.00 90.31 229 PRO A O 1
ATOM 1544 N N . VAL A 1 230 ? 12.120 -1.210 -11.570 1.00 90.94 230 VAL A N 1
ATOM 1545 C CA . VAL A 1 230 ? 11.435 -2.457 -11.214 1.00 90.94 230 VAL A CA 1
ATOM 1546 C C . VAL A 1 230 ? 12.482 -3.542 -11.004 1.00 90.94 230 VAL A C 1
ATOM 1548 O O . VAL A 1 230 ? 13.250 -3.862 -11.915 1.00 90.94 230 VAL A O 1
ATOM 1551 N N . SER A 1 231 ? 12.526 -4.115 -9.808 1.00 92.12 231 SER A N 1
ATOM 1552 C CA . SER A 1 231 ? 13.370 -5.257 -9.470 1.00 92.12 231 SER A CA 1
ATOM 1553 C C . SER A 1 231 ? 12.491 -6.483 -9.276 1.00 92.12 231 SER A C 1
ATOM 1555 O O . SER A 1 231 ? 11.882 -6.686 -8.224 1.00 92.12 231 SER A O 1
ATOM 1557 N N . CYS A 1 232 ? 12.411 -7.303 -10.316 1.00 86.44 232 CYS A N 1
ATOM 1558 C CA . CYS A 1 232 ? 11.687 -8.556 -10.284 1.00 86.44 232 CYS A CA 1
ATOM 1559 C C . CYS A 1 232 ? 12.560 -9.628 -9.609 1.00 86.44 232 CYS A C 1
ATOM 1561 O O . CYS A 1 232 ? 13.692 -9.894 -10.027 1.00 86.44 232 CYS A O 1
ATOM 1563 N N . GLY A 1 233 ? 12.035 -10.270 -8.568 1.00 87.25 233 GLY A N 1
ATOM 1564 C CA . GLY A 1 233 ? 12.702 -11.376 -7.886 1.00 87.25 233 GLY A CA 1
ATOM 1565 C C . GLY A 1 233 ? 12.539 -12.691 -8.639 1.00 87.25 233 GLY A C 1
ATOM 1566 O O . GLY A 1 233 ? 12.744 -12.743 -9.848 1.00 87.25 233 GLY A O 1
ATOM 1567 N N . THR A 1 234 ? 12.213 -13.778 -7.944 1.00 84.94 234 THR A N 1
ATOM 1568 C CA . THR A 1 234 ? 12.177 -15.132 -8.524 1.00 84.94 234 THR A CA 1
ATOM 1569 C C . THR A 1 234 ? 10.851 -15.512 -9.182 1.00 84.94 234 THR A C 1
ATOM 1571 O O . THR A 1 234 ? 10.816 -16.477 -9.946 1.00 84.94 234 THR A O 1
ATOM 1574 N N . GLY A 1 235 ? 9.774 -14.773 -8.913 1.00 82.56 235 GLY A N 1
ATOM 1575 C CA . GLY A 1 235 ? 8.443 -15.055 -9.451 1.00 82.56 235 GLY A CA 1
ATOM 1576 C C . GLY A 1 235 ? 8.234 -14.603 -10.900 1.00 82.56 235 GLY A C 1
ATOM 1577 O O . GLY A 1 235 ? 9.183 -14.396 -11.664 1.00 82.56 235 GLY A O 1
ATOM 1578 N N . ARG A 1 236 ? 6.962 -14.475 -11.295 1.00 84.94 236 ARG A N 1
ATOM 1579 C CA . ARG A 1 236 ? 6.564 -13.942 -12.607 1.00 84.94 236 ARG A CA 1
ATOM 1580 C C . ARG A 1 236 ? 6.555 -12.419 -12.568 1.00 84.94 236 ARG A C 1
ATOM 1582 O O . ARG A 1 236 ? 5.938 -11.860 -11.675 1.00 84.94 236 ARG A O 1
ATOM 1589 N N . CYS A 1 237 ? 7.151 -11.771 -13.559 1.00 86.38 237 CYS A N 1
ATOM 1590 C CA . CYS A 1 237 ? 7.116 -10.324 -13.725 1.00 86.38 237 CYS A CA 1
ATOM 1591 C C . CYS A 1 237 ? 6.334 -9.927 -14.979 1.00 86.38 237 CYS A C 1
ATOM 1593 O O . CYS A 1 237 ? 6.604 -10.453 -16.058 1.00 86.38 237 CYS A O 1
ATOM 1595 N N . ASP A 1 238 ? 5.388 -9.007 -14.827 1.00 88.44 238 ASP A N 1
ATOM 1596 C CA . ASP A 1 238 ? 4.544 -8.428 -15.867 1.00 88.44 238 ASP A CA 1
ATOM 1597 C C . ASP A 1 238 ? 4.633 -6.899 -15.768 1.00 88.44 238 ASP A C 1
ATOM 1599 O O . ASP A 1 238 ? 4.030 -6.294 -14.884 1.00 88.44 238 ASP A O 1
ATOM 1603 N N . VAL A 1 239 ? 5.373 -6.257 -16.670 1.00 87.56 239 VAL A N 1
ATOM 1604 C CA . VAL A 1 239 ? 5.539 -4.795 -16.671 1.00 87.56 239 VAL A CA 1
ATOM 1605 C C . VAL A 1 239 ? 4.946 -4.211 -17.946 1.00 87.56 239 VAL A C 1
ATOM 1607 O O . VAL A 1 239 ? 5.300 -4.617 -19.052 1.00 87.56 239 VAL A O 1
ATOM 1610 N N . THR A 1 240 ? 4.043 -3.245 -17.806 1.00 88.12 240 THR A N 1
ATOM 1611 C CA . THR A 1 240 ? 3.401 -2.542 -18.920 1.00 88.12 240 THR A CA 1
ATOM 1612 C C . THR A 1 240 ? 3.712 -1.054 -18.857 1.00 88.12 240 THR A C 1
ATOM 1614 O O . THR A 1 240 ? 3.340 -0.369 -17.913 1.00 88.12 240 THR A O 1
ATOM 1617 N N . CYS A 1 241 ? 4.354 -0.542 -19.901 1.00 83.19 241 CYS A N 1
ATOM 1618 C CA . CYS A 1 241 ? 4.803 0.838 -20.023 1.00 83.19 241 CYS A CA 1
ATOM 1619 C C . CYS A 1 241 ? 4.056 1.518 -21.178 1.00 83.19 241 CYS A C 1
ATOM 1621 O O . CYS A 1 241 ? 4.292 1.192 -22.343 1.00 83.19 241 CYS A O 1
ATOM 1623 N N . MET A 1 242 ? 3.150 2.453 -20.885 1.00 81.88 242 MET A N 1
ATOM 1624 C CA . MET A 1 242 ? 2.340 3.147 -21.895 1.00 81.88 242 MET A CA 1
ATOM 1625 C C . MET A 1 242 ? 2.408 4.673 -21.748 1.00 81.88 242 MET A C 1
ATOM 1627 O O . MET A 1 242 ? 2.293 5.204 -20.647 1.00 81.88 242 MET A O 1
ATOM 1631 N N . GLY A 1 243 ? 2.482 5.405 -22.863 1.00 67.25 243 GLY A N 1
ATOM 1632 C CA . GLY A 1 243 ? 2.160 6.840 -22.890 1.00 67.25 243 GLY A CA 1
ATOM 1633 C C . GLY A 1 243 ? 3.322 7.801 -22.622 1.00 67.25 243 GLY A C 1
ATOM 1634 O O . GLY A 1 243 ? 3.122 8.846 -22.006 1.00 67.25 243 GLY A O 1
ATOM 1635 N N . GLY A 1 244 ? 4.526 7.494 -23.090 1.00 62.78 244 GLY A N 1
ATOM 1636 C CA . GLY A 1 244 ? 5.618 8.459 -23.137 1.00 62.78 244 GLY A CA 1
ATOM 1637 C C . GLY A 1 244 ? 5.415 9.539 -24.210 1.00 62.78 244 GLY A C 1
ATOM 1638 O O . GLY A 1 244 ? 4.707 9.376 -25.208 1.00 62.78 244 GLY A O 1
ATOM 1639 N N . LEU A 1 245 ? 6.031 10.703 -23.983 1.00 62.19 245 LEU A N 1
ATOM 1640 C CA . LEU A 1 245 ? 6.334 11.632 -25.072 1.00 62.19 245 LEU A CA 1
ATOM 1641 C C . LEU A 1 245 ? 7.470 11.032 -25.909 1.00 62.19 245 LEU A C 1
ATOM 1643 O O . LEU A 1 245 ? 8.300 10.296 -25.383 1.00 62.19 245 LEU A O 1
ATOM 1647 N N . ILE A 1 246 ? 7.550 11.407 -27.190 1.00 58.38 246 ILE A N 1
ATOM 1648 C CA . ILE A 1 246 ? 8.602 10.947 -28.112 1.00 58.38 246 ILE A CA 1
ATOM 1649 C C . ILE A 1 246 ? 9.983 11.050 -27.440 1.00 58.38 246 ILE A C 1
ATOM 1651 O O . ILE A 1 246 ? 10.452 12.151 -27.150 1.00 58.38 246 ILE A O 1
ATOM 1655 N N . GLY A 1 247 ? 10.629 9.900 -27.221 1.00 61.41 247 GLY A N 1
ATOM 1656 C CA . GLY A 1 247 ? 11.970 9.815 -26.636 1.00 61.41 247 GLY A CA 1
ATOM 1657 C C . GLY A 1 247 ? 12.042 9.720 -25.106 1.00 61.41 247 GLY A C 1
ATOM 1658 O O . GLY A 1 247 ? 13.145 9.821 -24.571 1.00 61.41 247 GLY A O 1
ATOM 1659 N N . ALA A 1 248 ? 10.927 9.513 -24.397 1.00 66.94 248 ALA A N 1
ATOM 1660 C CA . ALA A 1 248 ? 10.917 9.287 -22.951 1.00 66.94 248 ALA A CA 1
ATOM 1661 C C . ALA A 1 248 ? 10.127 8.023 -22.584 1.00 66.94 248 ALA A C 1
ATOM 1663 O O . ALA A 1 248 ? 8.965 7.890 -22.948 1.00 66.94 248 ALA A O 1
ATOM 1664 N N . SER A 1 249 ? 10.734 7.111 -21.821 1.00 68.62 249 SER A N 1
ATOM 1665 C CA . SER A 1 249 ? 10.061 5.895 -21.359 1.00 68.62 249 SER A CA 1
ATOM 1666 C C . SER A 1 249 ? 9.052 6.193 -20.239 1.00 68.62 249 SER A C 1
ATOM 1668 O O . SER A 1 249 ? 9.265 7.060 -19.388 1.00 68.62 249 SER A O 1
ATOM 1670 N N . ALA A 1 250 ? 7.938 5.456 -20.218 1.00 78.88 250 ALA A N 1
ATOM 1671 C CA . ALA A 1 250 ? 6.982 5.481 -19.104 1.00 78.88 250 ALA A CA 1
ATOM 1672 C C . ALA A 1 250 ? 7.516 4.756 -17.849 1.00 78.88 250 ALA A C 1
ATOM 1674 O O . ALA A 1 250 ? 7.070 5.037 -16.738 1.00 78.88 250 ALA A O 1
ATOM 1675 N N . CYS A 1 251 ? 8.483 3.854 -18.034 1.00 80.38 251 CYS A N 1
ATOM 1676 C CA . CYS A 1 251 ? 9.108 3.052 -16.985 1.00 80.38 251 CYS A CA 1
ATOM 1677 C C . CYS A 1 251 ? 10.596 3.377 -16.825 1.00 80.38 251 CYS A C 1
ATOM 1679 O O . CYS A 1 251 ? 11.270 3.727 -17.804 1.00 80.38 251 CYS A O 1
ATOM 1681 N N . GLY A 1 252 ? 11.107 3.192 -15.607 1.00 81.44 252 GLY A N 1
ATOM 1682 C CA . GLY A 1 252 ? 12.532 3.106 -15.309 1.00 81.44 252 GLY A CA 1
ATOM 1683 C C . GLY A 1 252 ? 13.138 1.759 -15.716 1.00 81.44 252 GLY A C 1
ATOM 1684 O O . GLY A 1 252 ? 12.568 1.005 -16.502 1.00 81.44 252 GLY A O 1
ATOM 1685 N N . ALA A 1 253 ? 14.329 1.461 -15.191 1.00 84.31 253 ALA A N 1
ATOM 1686 C CA . ALA A 1 253 ? 15.026 0.202 -15.460 1.00 84.31 253 ALA A CA 1
ATOM 1687 C C . ALA A 1 253 ? 14.210 -1.008 -14.977 1.00 84.31 253 ALA A C 1
ATOM 1689 O O . ALA A 1 253 ? 13.659 -0.962 -13.882 1.00 84.31 253 ALA A O 1
ATOM 1690 N N . VAL A 1 254 ? 14.193 -2.102 -15.744 1.00 83.69 254 VAL A N 1
ATOM 1691 C CA . VAL A 1 254 ? 13.514 -3.352 -15.361 1.00 83.69 254 VAL A CA 1
ATOM 1692 C C . VAL A 1 254 ? 14.549 -4.466 -15.234 1.00 83.69 254 VAL A C 1
ATOM 1694 O O . VAL A 1 254 ? 15.220 -4.836 -16.199 1.00 83.69 254 VAL A O 1
ATOM 1697 N N . THR A 1 255 ? 14.695 -5.010 -14.030 1.00 86.06 255 THR A N 1
ATOM 1698 C CA . THR A 1 255 ? 15.662 -6.068 -13.720 1.00 86.06 255 THR A CA 1
ATOM 1699 C C . THR A 1 255 ? 14.928 -7.372 -13.452 1.00 86.06 255 THR A C 1
ATOM 1701 O O . THR A 1 255 ? 14.216 -7.488 -12.464 1.00 86.06 255 THR A O 1
ATOM 1704 N N . CYS A 1 256 ? 15.140 -8.367 -14.311 1.00 79.06 256 CYS A N 1
ATOM 1705 C CA . CYS A 1 256 ? 14.509 -9.688 -14.266 1.00 79.06 256 CYS A CA 1
ATOM 1706 C C . CYS A 1 256 ? 15.524 -10.828 -14.070 1.00 79.06 256 CYS A C 1
ATOM 1708 O O . CYS A 1 256 ? 15.268 -11.973 -14.446 1.00 79.06 256 CYS A O 1
ATOM 1710 N N . THR A 1 257 ? 16.696 -10.541 -13.493 1.00 76.56 257 THR A N 1
ATOM 1711 C CA . THR A 1 257 ? 17.845 -11.465 -13.415 1.00 76.56 257 THR A CA 1
ATOM 1712 C C . THR A 1 257 ? 17.512 -12.828 -12.807 1.00 76.56 257 THR A C 1
ATOM 1714 O O . THR A 1 257 ? 18.131 -13.826 -13.167 1.00 76.56 257 THR A O 1
ATOM 1717 N N . ASN A 1 258 ? 16.548 -12.894 -11.887 1.00 76.75 258 ASN A N 1
ATOM 1718 C CA . ASN A 1 258 ? 16.199 -14.130 -11.186 1.00 76.75 258 ASN A CA 1
ATOM 1719 C C . ASN A 1 258 ? 14.783 -14.633 -11.486 1.00 76.75 258 ASN A C 1
ATOM 1721 O O . ASN A 1 258 ? 14.422 -15.703 -10.998 1.00 76.75 258 ASN A O 1
ATOM 1725 N N . SER A 1 259 ? 14.005 -13.906 -12.291 1.00 74.00 259 SER A N 1
ATOM 1726 C CA . SER A 1 259 ? 12.583 -14.187 -12.498 1.00 74.00 259 SER A CA 1
ATOM 1727 C C . SER A 1 259 ? 12.373 -15.459 -13.307 1.00 74.00 259 SER A C 1
ATOM 1729 O O . SER A 1 259 ? 13.107 -15.741 -14.257 1.00 74.00 259 SER A O 1
ATOM 1731 N N . CYS A 1 260 ? 11.357 -16.244 -12.939 1.00 71.69 260 CYS A N 1
ATOM 1732 C CA . CYS A 1 260 ? 11.011 -17.453 -13.689 1.00 71.69 260 CYS A CA 1
ATOM 1733 C C . CYS A 1 260 ? 10.353 -17.117 -15.038 1.00 71.69 260 CYS A C 1
ATOM 1735 O O . CYS A 1 260 ? 10.486 -17.876 -16.000 1.00 71.69 260 CYS A O 1
ATOM 1737 N N . ARG A 1 261 ? 9.693 -15.953 -15.108 1.00 76.50 261 ARG A N 1
ATOM 1738 C CA . ARG A 1 261 ? 9.126 -15.354 -16.317 1.00 76.50 261 ARG A CA 1
ATOM 1739 C C . ARG A 1 261 ? 9.172 -13.834 -16.207 1.00 76.50 261 ARG A C 1
ATOM 1741 O O . ARG A 1 261 ? 8.851 -13.299 -15.152 1.00 76.50 261 ARG A O 1
ATOM 1748 N N . CYS A 1 262 ? 9.528 -13.157 -17.288 1.00 77.44 262 CYS A N 1
ATOM 1749 C CA . CYS A 1 262 ? 9.539 -11.700 -17.370 1.00 77.44 262 CYS A CA 1
ATOM 1750 C C . CYS A 1 262 ? 8.904 -11.285 -18.697 1.00 77.44 262 CYS A C 1
ATOM 1752 O O . CYS A 1 262 ? 9.446 -11.586 -19.759 1.00 77.44 262 CYS A O 1
ATOM 1754 N N . ASP A 1 263 ? 7.735 -10.656 -18.617 1.00 78.69 263 ASP A N 1
ATOM 1755 C CA . ASP A 1 263 ? 7.005 -10.101 -19.746 1.00 78.69 263 ASP A CA 1
ATOM 1756 C C . ASP A 1 263 ? 7.022 -8.571 -19.609 1.00 78.69 263 ASP A C 1
ATOM 1758 O O . ASP A 1 263 ? 6.445 -8.013 -18.676 1.00 78.69 263 ASP A O 1
ATOM 1762 N N . VAL A 1 264 ? 7.687 -7.887 -20.541 1.00 78.06 264 VAL A N 1
ATOM 1763 C CA . VAL A 1 264 ? 7.697 -6.417 -20.602 1.00 78.06 264 VAL A CA 1
ATOM 1764 C C . VAL A 1 264 ? 7.011 -5.977 -21.889 1.00 78.06 264 VAL A C 1
ATOM 1766 O O . VAL A 1 264 ? 7.398 -6.383 -22.991 1.00 78.06 264 VAL A O 1
ATOM 1769 N N . ALA A 1 265 ? 5.969 -5.164 -21.747 1.00 77.50 265 ALA A N 1
ATOM 1770 C CA . ALA A 1 265 ? 5.204 -4.593 -22.842 1.00 77.50 265 ALA A CA 1
ATOM 1771 C C . ALA A 1 265 ? 5.371 -3.073 -22.856 1.00 77.50 265 ALA A C 1
ATOM 1773 O O . ALA A 1 265 ? 5.089 -2.403 -21.866 1.00 77.50 265 ALA A O 1
ATOM 1774 N N . CYS A 1 266 ? 5.780 -2.523 -23.997 1.00 72.56 266 CYS A N 1
ATOM 1775 C CA . CYS A 1 266 ? 5.923 -1.081 -24.187 1.00 72.56 266 CYS A CA 1
ATOM 1776 C C . CYS A 1 266 ? 5.053 -0.642 -25.367 1.00 72.56 266 CYS A C 1
ATOM 1778 O O . CYS A 1 266 ? 5.147 -1.204 -26.463 1.00 72.56 266 CYS A O 1
ATOM 1780 N N . GLY A 1 267 ? 4.166 0.325 -25.137 1.00 62.12 267 GLY A N 1
ATOM 1781 C CA . GLY A 1 267 ? 3.171 0.763 -26.113 1.00 62.12 267 GLY A CA 1
ATOM 1782 C C . GLY A 1 267 ? 3.381 2.203 -26.574 1.00 62.12 267 GLY A C 1
ATOM 1783 O O . GLY A 1 267 ? 3.310 3.113 -25.759 1.00 62.12 267 GLY A O 1
ATOM 1784 N N . GLY A 1 268 ? 3.544 2.389 -27.891 1.00 54.53 268 GLY A N 1
ATOM 1785 C CA . GLY A 1 268 ? 3.599 3.686 -28.581 1.00 54.53 268 GLY A CA 1
ATOM 1786 C C . GLY A 1 268 ? 4.610 3.655 -29.728 1.00 54.53 268 GLY A C 1
ATOM 1787 O O . GLY A 1 268 ? 5.734 3.229 -29.506 1.00 54.53 268 GLY A O 1
ATOM 1788 N N . LEU A 1 269 ? 4.251 4.104 -30.946 1.00 46.19 269 LEU A N 1
ATOM 1789 C CA . LEU A 1 269 ? 5.108 4.058 -32.160 1.00 46.19 269 LEU A CA 1
ATOM 1790 C C . LEU A 1 269 ? 6.505 4.701 -31.989 1.00 46.19 269 LEU A C 1
ATOM 1792 O O . LEU A 1 269 ? 7.377 4.471 -32.821 1.00 46.19 269 LEU A O 1
ATOM 1796 N N . ASN A 1 270 ? 6.709 5.481 -30.921 1.00 53.62 270 ASN A N 1
ATOM 1797 C CA . ASN A 1 270 ? 7.937 6.209 -30.599 1.00 53.62 270 ASN A CA 1
ATOM 1798 C C . ASN A 1 270 ? 8.371 6.070 -29.122 1.00 53.62 270 ASN A C 1
ATOM 1800 O O . ASN A 1 270 ? 9.208 6.857 -28.676 1.00 53.62 270 ASN A O 1
ATOM 1804 N N . ASP A 1 271 ? 7.803 5.118 -28.372 1.00 55.22 271 ASP A N 1
ATOM 1805 C CA . ASP A 1 271 ? 8.172 4.854 -26.976 1.00 55.22 271 ASP A CA 1
ATOM 1806 C C . ASP A 1 271 ? 9.145 3.673 -26.920 1.00 55.22 271 ASP A C 1
ATOM 1808 O O . ASP A 1 271 ? 8.718 2.520 -27.053 1.00 55.22 271 ASP A O 1
ATOM 1812 N N . PRO A 1 272 ? 10.460 3.917 -26.757 1.00 58.38 272 PRO A N 1
ATOM 1813 C CA . PRO A 1 272 ? 11.386 2.825 -26.524 1.00 58.38 272 PRO A CA 1
ATOM 1814 C C . PRO A 1 272 ? 11.057 2.168 -25.179 1.00 58.38 272 PRO A C 1
ATOM 1816 O O . PRO A 1 272 ? 10.786 2.848 -24.183 1.00 58.38 272 PRO A O 1
ATOM 1819 N N . CYS A 1 273 ? 11.120 0.835 -25.141 1.00 62.09 273 CYS A N 1
ATOM 1820 C CA . CYS A 1 273 ? 11.240 0.125 -23.873 1.00 62.09 273 CYS A CA 1
ATOM 1821 C C . CYS A 1 273 ? 12.427 0.673 -23.062 1.00 62.09 273 CYS A C 1
ATOM 1823 O O . CYS A 1 273 ? 13.354 1.248 -23.648 1.00 62.09 273 CYS A O 1
ATOM 1825 N N . PRO A 1 274 ? 12.421 0.509 -21.727 1.00 62.88 274 PRO A N 1
ATOM 1826 C CA . PRO A 1 274 ? 13.544 0.933 -20.906 1.00 62.88 274 PRO A CA 1
ATOM 1827 C C . PRO A 1 274 ? 14.862 0.377 -21.454 1.00 62.88 274 PRO A C 1
ATOM 1829 O O . PRO A 1 274 ? 14.960 -0.789 -21.832 1.00 62.88 274 PRO A O 1
ATOM 1832 N N . THR A 1 275 ? 15.877 1.240 -21.522 1.00 58.72 275 THR A N 1
ATOM 1833 C CA . THR A 1 275 ? 17.176 0.935 -22.148 1.00 58.72 275 THR A CA 1
ATOM 1834 C C . THR A 1 275 ? 17.993 -0.090 -21.363 1.00 58.72 275 THR A C 1
ATOM 1836 O O . THR A 1 275 ? 18.944 -0.664 -21.887 1.00 58.72 275 THR A O 1
ATOM 1839 N N . THR A 1 276 ? 17.616 -0.339 -20.112 1.00 60.84 276 THR A N 1
ATOM 1840 C CA . THR A 1 276 ? 18.187 -1.350 -19.227 1.00 60.84 276 THR A CA 1
ATOM 1841 C C . THR A 1 276 ? 17.125 -2.383 -18.877 1.00 60.84 276 THR A C 1
ATOM 1843 O O . THR A 1 276 ? 16.386 -2.241 -17.902 1.00 60.84 276 THR A O 1
ATOM 1846 N N . MET A 1 277 ? 17.078 -3.441 -19.687 1.00 61.16 277 MET A N 1
ATOM 1847 C CA . MET A 1 277 ? 16.395 -4.693 -19.370 1.00 61.16 277 MET A CA 1
ATOM 1848 C C . MET A 1 277 ? 17.446 -5.783 -19.161 1.00 61.16 277 MET A C 1
ATOM 1850 O O . MET A 1 277 ? 18.223 -6.082 -20.068 1.00 61.16 277 MET A O 1
ATOM 1854 N N . MET A 1 278 ? 17.489 -6.366 -17.963 1.00 58.16 278 MET A N 1
ATOM 1855 C CA . MET A 1 278 ? 18.399 -7.473 -17.646 1.00 58.16 278 MET A CA 1
ATOM 1856 C C . MET A 1 278 ? 17.599 -8.757 -17.437 1.00 58.16 278 MET A C 1
ATOM 1858 O O . MET A 1 278 ? 16.760 -8.826 -16.544 1.00 58.16 278 MET A O 1
ATOM 1862 N N . CYS A 1 279 ? 17.870 -9.776 -18.249 1.00 54.28 279 CYS A N 1
ATOM 1863 C CA . CYS A 1 279 ? 17.328 -11.125 -18.101 1.00 54.28 279 CYS A CA 1
ATOM 1864 C C . CYS A 1 279 ? 18.421 -12.082 -17.606 1.00 54.28 279 CYS A C 1
ATOM 1866 O O . CYS A 1 279 ? 19.608 -11.776 -17.701 1.00 54.28 279 CYS A O 1
ATOM 1868 N N . LYS A 1 280 ? 18.029 -13.251 -17.086 1.00 49.94 280 LYS A N 1
ATOM 1869 C CA . LYS A 1 280 ? 18.979 -14.287 -16.667 1.00 49.94 280 LYS A CA 1
ATOM 1870 C C . LYS A 1 280 ? 19.766 -14.853 -17.853 1.00 49.94 280 LYS A C 1
ATOM 1872 O O . LYS A 1 280 ? 19.188 -15.371 -18.803 1.00 49.94 280 LYS A O 1
ATOM 1877 N N . ASP A 1 281 ? 21.082 -14.817 -17.715 1.00 47.22 281 ASP A N 1
ATOM 1878 C CA . ASP A 1 281 ? 22.076 -15.298 -18.672 1.00 47.22 281 ASP A CA 1
ATOM 1879 C C . ASP A 1 281 ? 22.333 -16.822 -18.596 1.00 47.22 281 ASP A C 1
ATOM 1881 O O . ASP A 1 281 ? 22.570 -17.351 -17.505 1.00 47.22 281 ASP A O 1
ATOM 1885 N N . PRO A 1 282 ? 22.422 -17.550 -19.730 1.00 43.31 282 PRO A N 1
ATOM 1886 C CA . PRO A 1 282 ? 23.496 -18.527 -19.955 1.00 43.31 282 PRO A CA 1
ATOM 1887 C C . PRO A 1 282 ? 24.834 -17.775 -20.189 1.00 43.31 282 PRO A C 1
ATOM 1889 O O . PRO A 1 282 ? 24.789 -16.568 -20.362 1.00 43.31 282 PRO A O 1
ATOM 1892 N N . PRO A 1 283 ? 26.034 -18.402 -20.198 1.00 41.78 283 PRO A N 1
ATOM 1893 C CA . PRO A 1 283 ? 27.345 -17.755 -19.934 1.00 41.78 283 PRO A CA 1
ATOM 1894 C C . PRO A 1 283 ? 27.860 -16.685 -20.935 1.00 41.78 283 PRO A C 1
ATOM 1896 O O . PRO A 1 283 ? 29.054 -16.397 -20.987 1.00 41.78 283 PRO A O 1
ATOM 1899 N N . SER A 1 284 ? 26.987 -16.068 -21.715 1.00 42.09 284 SER A N 1
ATOM 1900 C CA . SER A 1 284 ? 27.225 -14.924 -22.581 1.00 42.09 284 SER A CA 1
ATOM 1901 C C . SER A 1 284 ? 25.995 -14.014 -22.521 1.00 42.09 284 SER A C 1
ATOM 1903 O O . SER A 1 284 ? 24.950 -14.429 -23.011 1.00 42.09 284 SER A O 1
ATOM 1905 N N . ALA A 1 285 ? 26.145 -12.811 -21.958 1.00 40.16 285 ALA A N 1
ATOM 1906 C CA . ALA A 1 285 ? 25.144 -11.741 -21.877 1.00 40.16 285 ALA A CA 1
ATOM 1907 C C . ALA A 1 285 ? 24.287 -11.593 -23.141 1.00 40.16 285 ALA A C 1
ATOM 1909 O O . ALA A 1 285 ? 24.732 -10.972 -24.108 1.00 40.16 285 ALA A O 1
ATOM 1910 N N . VAL A 1 286 ? 23.070 -12.149 -23.151 1.00 39.44 286 VAL A N 1
ATOM 1911 C CA . VAL A 1 286 ? 22.096 -11.896 -24.226 1.00 39.44 286 VAL A CA 1
ATOM 1912 C C . VAL A 1 286 ? 21.036 -10.945 -23.691 1.00 39.44 286 VAL A C 1
ATOM 1914 O O . VAL A 1 286 ? 20.145 -11.334 -22.938 1.00 39.44 286 VAL A O 1
ATOM 1917 N N . TYR A 1 287 ? 21.120 -9.681 -24.108 1.00 45.34 287 TYR A N 1
ATOM 1918 C CA . TYR A 1 287 ? 20.069 -8.696 -23.881 1.00 45.34 287 TYR A CA 1
ATOM 1919 C C . TYR A 1 287 ? 18.741 -9.215 -24.446 1.00 45.34 287 TYR A C 1
ATOM 1921 O O . TYR A 1 287 ? 18.671 -9.675 -25.590 1.00 45.34 287 TYR A O 1
ATOM 1929 N N . CYS A 1 288 ? 17.676 -9.130 -23.647 1.00 42.50 288 CYS A N 1
ATOM 1930 C CA . CYS A 1 288 ? 16.304 -9.366 -24.085 1.00 42.50 288 CYS A CA 1
ATOM 1931 C C . CYS A 1 288 ? 15.880 -8.247 -25.055 1.00 42.50 288 CYS A C 1
ATOM 1933 O O . CYS A 1 288 ? 15.167 -7.318 -24.704 1.00 42.50 288 CYS A O 1
ATOM 1935 N N . SER A 1 289 ? 16.351 -8.372 -26.296 1.00 45.06 289 SER A N 1
ATOM 1936 C CA . SER A 1 289 ? 16.094 -7.557 -27.485 1.00 45.06 289 SER A CA 1
ATOM 1937 C C . SER A 1 289 ? 16.751 -6.164 -27.559 1.00 45.06 289 SER A C 1
ATOM 1939 O O . SER A 1 289 ? 16.277 -5.187 -26.998 1.00 45.06 289 SER A O 1
ATOM 1941 N N . ASP A 1 290 ? 17.746 -6.049 -28.445 1.00 38.97 290 ASP A N 1
ATOM 1942 C CA . ASP A 1 290 ? 18.142 -4.785 -29.098 1.00 38.97 290 ASP A CA 1
ATOM 1943 C C . ASP A 1 290 ? 17.173 -4.391 -30.244 1.00 38.97 290 ASP A C 1
ATOM 1945 O O . ASP A 1 290 ? 17.435 -3.468 -31.013 1.00 38.97 290 ASP A O 1
ATOM 1949 N N . THR A 1 291 ? 16.065 -5.124 -30.431 1.00 41.31 291 THR A N 1
ATOM 1950 C CA . THR A 1 291 ? 15.183 -5.002 -31.615 1.00 41.31 291 THR A CA 1
ATOM 1951 C C . THR A 1 291 ? 13.682 -5.047 -31.319 1.00 41.31 291 THR A C 1
ATOM 1953 O O . THR A 1 291 ? 12.883 -5.153 -32.252 1.00 41.31 291 THR A O 1
ATOM 1956 N N . GLY A 1 292 ? 13.260 -4.920 -30.055 1.00 41.41 292 GLY A N 1
ATOM 1957 C CA . GLY A 1 292 ? 11.845 -4.763 -29.717 1.00 41.41 292 GLY A CA 1
ATOM 1958 C C . GLY A 1 292 ? 11.285 -3.494 -30.360 1.00 41.41 292 GLY A C 1
ATOM 1959 O O . GLY A 1 292 ? 11.494 -2.392 -29.865 1.00 41.41 292 GLY A O 1
ATOM 1960 N N . SER A 1 293 ? 10.615 -3.634 -31.505 1.00 34.50 293 SER A N 1
ATOM 1961 C CA . SER A 1 293 ? 9.910 -2.523 -32.147 1.00 34.50 293 SER A CA 1
ATOM 1962 C C . SER A 1 293 ? 8.874 -1.959 -31.176 1.00 34.50 293 SER A C 1
ATOM 1964 O O . SER A 1 293 ? 8.301 -2.709 -30.391 1.00 34.50 293 SER A O 1
ATOM 1966 N N . ALA A 1 294 ? 8.598 -0.660 -31.257 1.00 31.11 294 ALA A N 1
ATOM 1967 C CA . ALA A 1 294 ? 7.457 -0.031 -30.600 1.00 31.11 294 ALA A CA 1
ATOM 1968 C C . ALA A 1 294 ? 6.175 -0.888 -30.742 1.00 31.11 294 ALA A C 1
ATOM 1970 O O . ALA A 1 294 ? 5.719 -1.132 -31.861 1.00 31.11 294 ALA A O 1
ATOM 1971 N N . GLY A 1 295 ? 5.606 -1.363 -29.626 1.00 34.19 295 GLY A N 1
ATOM 1972 C CA . GLY A 1 295 ? 4.455 -2.281 -29.614 1.00 34.19 295 GLY A CA 1
ATOM 1973 C C . GLY A 1 295 ? 4.787 -3.783 -29.664 1.00 34.19 295 GLY A C 1
ATOM 1974 O O . GLY A 1 295 ? 3.874 -4.605 -29.731 1.00 34.19 295 GLY A O 1
ATOM 1975 N N . GLY A 1 296 ? 6.066 -4.159 -29.627 1.00 35.97 296 GLY A N 1
ATOM 1976 C CA . GLY A 1 296 ? 6.536 -5.535 -29.479 1.00 35.97 296 GLY A CA 1
ATOM 1977 C C . GLY A 1 296 ? 6.645 -5.947 -28.010 1.00 35.97 296 GLY A C 1
ATOM 1978 O O . GLY A 1 296 ? 7.018 -5.154 -27.149 1.00 35.97 296 GLY A O 1
ATOM 1979 N N . ARG A 1 297 ? 6.323 -7.208 -27.718 1.00 40.44 297 ARG A N 1
ATOM 1980 C CA . ARG A 1 297 ? 6.570 -7.815 -26.408 1.00 40.44 297 ARG A CA 1
ATOM 1981 C C . ARG A 1 297 ? 8.033 -8.250 -26.324 1.00 40.44 297 ARG A C 1
ATOM 1983 O O . ARG A 1 297 ? 8.507 -8.930 -27.235 1.00 40.44 297 ARG A O 1
ATOM 1990 N N . CYS A 1 298 ? 8.703 -7.979 -25.206 1.00 47.09 298 CYS A N 1
ATOM 1991 C CA . CYS A 1 298 ? 9.766 -8.874 -24.745 1.00 47.09 298 CYS A CA 1
ATOM 1992 C C . CYS A 1 298 ? 9.076 -10.137 -24.227 1.00 47.09 298 CYS A C 1
ATOM 1994 O O . CYS A 1 298 ? 8.837 -10.287 -23.033 1.00 47.09 298 CYS A O 1
ATOM 1996 N N . ASP A 1 299 ? 8.619 -10.975 -25.159 1.00 47.91 299 ASP A N 1
ATOM 1997 C CA . ASP A 1 299 ? 7.859 -12.171 -24.832 1.00 47.91 299 ASP A CA 1
ATOM 1998 C C . ASP A 1 299 ? 8.833 -13.315 -24.562 1.00 47.91 299 ASP A C 1
ATOM 2000 O O . ASP A 1 299 ? 9.542 -13.795 -25.455 1.00 47.91 299 ASP A O 1
ATOM 2004 N N . SER A 1 300 ? 8.847 -13.786 -23.322 1.00 44.47 300 SER A N 1
ATOM 2005 C CA . SER A 1 300 ? 9.536 -15.020 -22.949 1.00 44.47 300 SER A CA 1
ATOM 2006 C C . SER A 1 300 ? 9.092 -16.226 -23.800 1.00 44.47 300 SER A C 1
ATOM 2008 O O . SER A 1 300 ? 9.827 -17.205 -23.885 1.00 44.47 300 SER A O 1
ATOM 2010 N N . THR A 1 301 ? 7.947 -16.171 -24.499 1.00 40.94 301 THR A N 1
ATOM 2011 C CA . THR A 1 301 ? 7.523 -17.230 -25.431 1.00 40.94 301 THR A CA 1
ATOM 2012 C C . THR A 1 301 ? 8.296 -17.272 -26.752 1.00 40.94 301 THR A C 1
ATOM 2014 O O . THR A 1 301 ? 8.186 -18.268 -27.463 1.00 40.94 301 THR A O 1
ATOM 2017 N N . VAL A 1 302 ? 9.036 -16.218 -27.132 1.00 41.28 302 VAL A N 1
ATOM 2018 C CA . VAL A 1 302 ? 9.864 -16.220 -28.364 1.00 41.28 302 VAL A CA 1
ATOM 2019 C C . VAL A 1 302 ? 11.336 -16.515 -28.079 1.00 41.28 302 VAL A C 1
ATOM 2021 O O . VAL A 1 302 ? 12.054 -16.947 -28.980 1.00 41.28 302 VAL A O 1
ATOM 2024 N N . ASN A 1 303 ? 11.785 -16.330 -26.833 1.00 43.03 303 ASN A N 1
ATOM 2025 C CA . ASN A 1 303 ? 13.123 -16.695 -26.386 1.00 43.03 303 ASN A CA 1
ATOM 2026 C C . ASN A 1 303 ? 13.039 -17.630 -25.172 1.00 43.03 303 ASN A C 1
ATOM 2028 O O . ASN A 1 303 ? 12.941 -17.186 -24.029 1.00 43.03 303 ASN A O 1
ATOM 2032 N N . ASN A 1 304 ? 13.141 -18.938 -25.430 1.00 43.47 304 ASN A N 1
ATOM 2033 C CA . ASN A 1 304 ? 13.107 -19.994 -24.410 1.00 43.47 304 ASN A CA 1
ATOM 2034 C C . ASN A 1 304 ? 14.186 -19.839 -23.316 1.00 43.47 304 ASN A C 1
ATOM 2036 O O . ASN A 1 304 ? 14.135 -20.550 -22.318 1.00 43.47 304 ASN A O 1
ATOM 2040 N N . GLN A 1 305 ? 15.164 -18.938 -23.478 1.00 39.84 305 GLN A N 1
ATOM 2041 C CA . GLN A 1 305 ? 16.150 -18.626 -22.437 1.00 39.84 305 GLN A CA 1
ATOM 2042 C C . GLN A 1 305 ? 15.578 -17.793 -21.279 1.00 39.84 305 GLN A C 1
ATOM 2044 O O . GLN A 1 305 ? 16.189 -17.736 -20.216 1.00 39.84 305 GLN A O 1
ATOM 2049 N N . CYS A 1 306 ? 14.390 -17.207 -21.445 1.00 39.56 306 CYS A N 1
ATOM 2050 C CA . CYS A 1 306 ? 13.703 -16.423 -20.414 1.00 39.56 306 CYS A CA 1
ATOM 2051 C C . CYS A 1 306 ? 12.594 -17.204 -19.690 1.00 39.56 306 CYS A C 1
ATOM 2053 O O . CYS A 1 306 ? 11.912 -16.637 -18.838 1.00 39.56 306 CYS A O 1
ATOM 2055 N N . GLN A 1 307 ? 12.389 -18.481 -20.034 1.00 40.44 307 GLN A N 1
ATOM 2056 C CA . GLN A 1 307 ? 11.419 -19.361 -19.386 1.00 40.44 307 GLN A CA 1
ATOM 2057 C C . GLN A 1 307 ? 12.151 -20.371 -18.503 1.00 40.44 307 GLN A C 1
ATOM 2059 O O . GLN A 1 307 ? 12.844 -21.262 -18.991 1.00 40.44 307 GLN A O 1
ATOM 2064 N N . GLN A 1 308 ? 11.979 -20.253 -17.190 1.00 42.91 308 GLN A N 1
ATOM 2065 C CA . GLN A 1 308 ? 12.263 -21.341 -16.255 1.00 42.91 308 GLN A CA 1
ATOM 2066 C C . GLN A 1 308 ? 10.931 -21.938 -15.790 1.00 42.91 308 GLN A C 1
ATOM 2068 O O . GLN A 1 308 ? 9.934 -21.227 -15.695 1.00 42.91 308 GLN A O 1
ATOM 2073 N N . ASN A 1 309 ? 10.903 -23.243 -15.502 1.00 40.84 309 ASN A N 1
ATOM 2074 C CA . ASN A 1 309 ? 9.731 -23.883 -14.901 1.00 40.84 309 ASN A CA 1
ATOM 2075 C C . ASN A 1 309 ? 9.406 -23.174 -13.575 1.00 40.84 309 ASN A C 1
ATOM 2077 O O . ASN A 1 309 ? 10.169 -23.301 -12.616 1.00 40.84 309 ASN A O 1
ATOM 2081 N N . CYS A 1 310 ? 8.317 -22.404 -13.538 1.00 45.00 310 CYS A N 1
ATOM 2082 C CA . CYS A 1 310 ? 7.825 -21.794 -12.306 1.00 45.00 310 CYS A CA 1
ATOM 2083 C C . CYS A 1 310 ? 7.188 -22.895 -11.425 1.00 45.00 310 CYS A C 1
ATOM 2085 O O . CYS A 1 310 ? 6.528 -23.781 -11.981 1.00 45.00 310 CYS A O 1
ATOM 2087 N N . PRO A 1 311 ? 7.408 -22.884 -10.097 1.00 46.50 311 PRO A N 1
ATOM 2088 C CA . PRO A 1 311 ? 6.639 -23.705 -9.163 1.00 46.50 311 PRO A CA 1
ATOM 2089 C C . PRO A 1 311 ? 5.165 -23.281 -9.097 1.00 46.50 311 PRO A C 1
ATOM 2091 O O . PRO A 1 311 ? 4.868 -22.101 -9.399 1.00 46.50 311 PRO A O 1
#